Protein 3TX6 (pdb70)

Nearest PDB structures (foldseek):
  3ukj-assembly1_A  TM=9.982E-01  e=9.292E-64  Rhodopseudomonas palustris HaA2
  4jb2-assembly1_A  TM=9.981E-01  e=4.416E-63  Rhodopseudomonas palustris CGA009
  3uk0-assembly1_A  TM=9.945E-01  e=4.742E-61  Rhodopseudomonas palustris BisB5
  1z17-assembly1_A  TM=8.165E-01  e=7.842E-20  Escherichia coli K-12
  3hut-assembly1_A  TM=6.786E-01  e=1.547E-21  Rhodospirillum rubrum ATCC 11170

Structure (mmCIF, N/CA/C/O backbone):
data_3TX6
#
_entry.id   3TX6
#
_cell.length_a   48.564
_cell.length_b   68.668
_cell.length_c   90.779
_cell.angle_alpha   90.000
_cell.angle_beta   90.000
_cell.angle_gamma   90.000
#
_symmetry.space_group_name_H-M   'P 21 21 21'
#
loop_
_entity.id
_entity.type
_entity.pdbx_description
1 polymer 'Putative branched-chain amino acid transport system substrate-binding protein'
2 non-polymer 'SULFATE ION'
3 non-polymer '3-(4-HYDROXY-PHENYL)PYRUVIC ACID'
4 non-polymer 1,2-ETHANEDIOL
5 non-polymer 'ACETIC ACID'
6 non-polymer 'CHLORIDE ION'
7 water water
#
loop_
_atom_site.group_PDB
_atom_site.id
_atom_site.type_symbol
_atom_site.label_atom_id
_atom_site.label_alt_id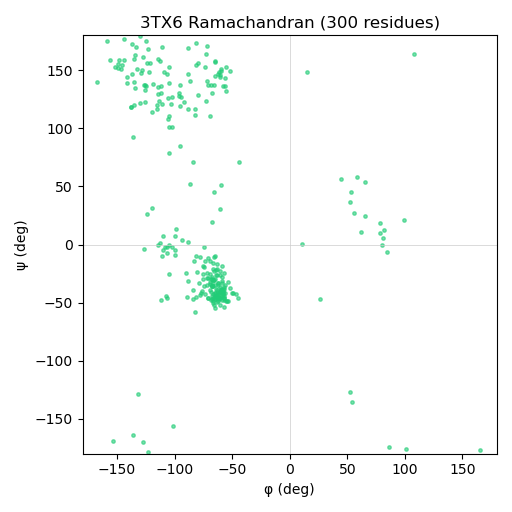
_atom_site.label_comp_id
_atom_site.label_asym_id
_atom_site.label_entity_id
_atom_site.label_seq_id
_atom_site.pdbx_PDB_ins_code
_atom_site.Cartn_x
_atom_site.Cartn_y
_atom_site.Cartn_z
_atom_site.occupancy
_atom_site.B_iso_or_equiv
_atom_site.auth_seq_id
_atom_site.auth_comp_id
_atom_site.auth_asym_id
_atom_site.auth_atom_id
_atom_site.pdbx_PDB_model_num
ATOM 1 N N . ALA A 1 3 ? -15.673 58.372 39.172 1.00 82.71 26 ALA A N 1
ATOM 2 C CA . ALA A 1 3 ? -14.429 58.883 38.556 1.00 47.06 26 ALA A CA 1
ATOM 3 C C . ALA A 1 3 ? -13.264 57.950 38.935 1.00 36.54 26 ALA A C 1
ATOM 4 O O . ALA A 1 3 ? -12.865 57.072 38.174 1.00 46.15 26 ALA A O 1
ATOM 6 N N . GLU A 1 4 ? -12.743 58.119 40.133 1.00 27.66 27 GLU A N 1
ATOM 7 C CA . GLU A 1 4 ? -11.754 57.195 40.719 1.00 24.25 27 GLU A CA 1
ATOM 8 C C . GLU A 1 4 ? -12.327 55.750 40.843 1.00 23.09 27 GLU A C 1
ATOM 9 O O . GLU A 1 4 ? -13.534 55.559 41.002 1.00 24.97 27 GLU A O 1
ATOM 15 N N . THR A 1 5 ? -11.464 54.743 40.777 1.00 21.54 28 THR A N 1
ATOM 16 C CA . THR A 1 5 ? -11.843 53.331 40.770 1.00 20.51 28 THR A CA 1
ATOM 17 C C . THR A 1 5 ? -11.061 52.576 41.880 1.00 19.61 28 THR A C 1
ATOM 18 O O . THR A 1 5 ? -9.993 53.025 42.339 1.00 20.27 28 THR A O 1
ATOM 22 N N . ASN A 1 6 ? -11.535 51.413 42.255 1.00 17.95 29 ASN A N 1
ATOM 23 C CA . ASN A 1 6 ? -10.756 50.476 43.115 1.00 16.45 29 ASN A CA 1
ATOM 24 C C . ASN A 1 6 ? -9.658 49.765 42.297 1.00 17.04 29 ASN A C 1
ATOM 25 O O . ASN A 1 6 ? -8.540 49.598 42.775 1.00 19.02 29 ASN A O 1
ATOM 30 N N A GLU A 1 7 ? -10.009 49.336 41.092 0.50 16.18 30 GLU A N 1
ATOM 31 N N B GLU A 1 7 ? -10.015 49.314 41.098 0.50 16.67 30 GLU A N 1
ATOM 32 C CA A GLU A 1 7 ? -9.068 48.630 40.233 0.50 16.22 30 GLU A CA 1
ATOM 33 C CA B GLU A 1 7 ? -9.068 48.600 40.243 0.50 17.04 30 GLU A CA 1
ATOM 34 C C A GLU A 1 7 ? -8.052 49.564 39.616 0.50 17.67 30 GLU A C 1
ATOM 35 C C B GLU A 1 7 ? -8.079 49.539 39.574 0.50 18.34 30 GLU A C 1
ATOM 36 O O A GLU A 1 7 ? -8.283 50.768 39.487 0.50 19.17 30 GLU A O 1
ATOM 37 O O B GLU A 1 7 ? -8.347 50.72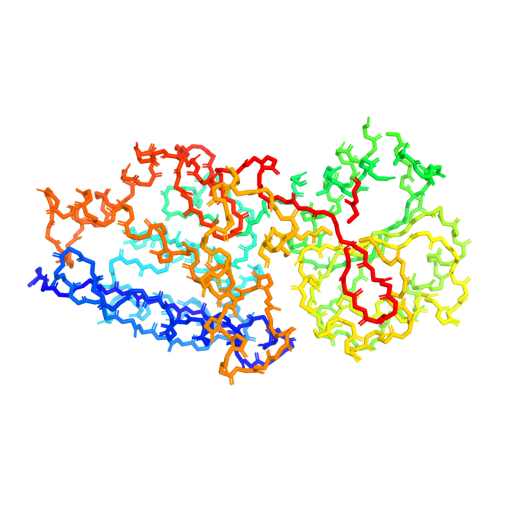7 39.384 0.50 20.00 30 GLU A O 1
ATOM 48 N N . ILE A 1 8 ? -6.925 48.979 39.235 1.00 17.05 31 ILE A N 1
ATOM 49 C CA . ILE A 1 8 ? -5.937 49.640 38.417 1.00 16.09 31 ILE A CA 1
ATOM 50 C C . ILE A 1 8 ? -6.110 49.032 37.030 1.00 15.77 31 ILE A C 1
ATOM 51 O O . ILE A 1 8 ? -6.150 47.815 36.879 1.00 16.10 31 ILE A O 1
ATOM 56 N N . THR A 1 9 ? -6.280 49.886 36.034 1.00 14.72 32 THR A N 1
ATOM 57 C CA . THR A 1 9 ? -6.686 49.465 34.691 1.00 14.79 32 THR A CA 1
ATOM 58 C C . THR A 1 9 ? -5.470 49.560 33.777 1.00 14.96 32 THR A C 1
ATOM 59 O O . THR A 1 9 ? -4.885 50.625 33.620 1.00 15.48 32 THR A O 1
ATOM 63 N N . ILE A 1 10 ? -5.167 48.465 33.101 1.00 13.59 33 ILE A N 1
ATOM 64 C CA . ILE A 1 10 ? -3.976 48.350 32.267 1.00 12.52 33 ILE A CA 1
ATOM 65 C C . ILE A 1 10 ? -4.438 47.825 30.924 1.00 13.52 33 ILE A C 1
ATOM 66 O O . ILE A 1 10 ? -5.015 46.753 30.833 1.00 14.85 33 ILE A O 1
ATOM 71 N N . GLY A 1 11 ? -4.162 48.595 29.872 1.00 12.90 34 GLY A N 1
ATOM 72 C CA . GLY A 1 11 ? -4.401 48.123 28.514 1.00 11.56 34 GLY A CA 1
ATOM 73 C C . GLY A 1 11 ? -3.135 47.725 27.815 1.00 13.30 34 GLY A C 1
ATOM 74 O O . GLY A 1 11 ? -2.124 48.436 27.869 1.00 15.60 34 GLY A O 1
ATOM 75 N N A ILE A 1 12 ? -3.210 46.599 27.121 0.50 12.48 35 ILE A N 1
ATOM 76 N N B ILE A 1 12 ? -3.175 46.583 27.145 0.50 13.34 35 ILE A N 1
ATOM 77 C CA A ILE A 1 12 ? -2.070 46.010 26.450 0.50 10.91 35 ILE A CA 1
ATOM 78 C CA B ILE A 1 12 ? -2.004 46.061 26.458 0.50 12.82 35 ILE A CA 1
ATOM 79 C C A ILE A 1 12 ? -2.437 45.717 25.005 0.50 12.34 35 ILE A C 1
ATOM 80 C C B ILE A 1 12 ? -2.359 45.655 25.033 0.50 13.39 35 ILE A C 1
ATOM 81 O O A ILE A 1 12 ? -3.409 44.998 24.747 0.50 13.73 35 ILE A O 1
ATOM 82 O O B ILE A 1 12 ? -3.239 44.803 24.822 0.50 13.23 35 ILE A O 1
ATOM 91 N N . THR A 1 13 ? -1.647 46.263 24.070 1.00 12.95 36 THR A N 1
ATOM 92 C CA . THR A 1 13 ? -1.769 45.888 22.673 1.00 12.32 36 THR A CA 1
ATOM 93 C C . THR A 1 13 ? -0.502 45.200 22.231 1.00 12.05 36 THR A C 1
ATOM 94 O O . THR A 1 13 ? 0.588 45.745 22.384 1.00 12.84 36 THR A O 1
ATOM 98 N N . VAL A 1 14 ? -0.650 43.964 21.741 1.00 13.14 37 VAL A N 1
ATOM 99 C CA . VAL A 1 14 ? 0.458 43.204 21.262 1.00 12.22 37 VAL A CA 1
ATOM 100 C C . VAL A 1 14 ? 0.094 42.492 19.963 1.00 12.59 37 VAL A C 1
ATOM 101 O O . VAL A 1 14 ? -1.043 42.530 19.511 1.00 14.92 37 VAL A O 1
ATOM 105 N N . THR A 1 15 ? 1.096 41.888 19.351 1.00 12.01 38 THR A N 1
ATOM 106 C CA . THR A 1 15 ? 0.948 41.312 18.016 1.00 13.67 38 THR A CA 1
ATOM 107 C C . THR A 1 15 ? 0.854 39.790 18.113 1.00 14.46 38 THR A C 1
ATOM 108 O O . THR A 1 15 ? 1.867 39.074 18.253 1.00 15.63 38 THR A O 1
ATOM 112 N N . THR A 1 16 ? -0.374 39.305 18.020 1.00 15.40 39 THR A N 1
ATOM 113 C CA . THR A 1 16 ? -0.638 37.883 18.162 1.00 17.55 39 THR A CA 1
ATOM 114 C C . THR A 1 16 ? -1.112 37.237 16.850 1.00 17.66 39 THR A C 1
ATOM 115 O O . THR A 1 16 ? -1.388 36.041 16.827 1.00 20.53 39 THR A O 1
ATOM 119 N N . THR A 1 17 ? -1.188 38.030 15.785 1.00 19.37 40 THR A N 1
ATOM 120 C CA . THR A 1 17 ? -1.417 37.550 14.414 1.00 20.38 40 THR A CA 1
ATOM 121 C C . THR A 1 17 ? -0.458 38.255 13.454 1.00 20.37 40 THR A C 1
ATOM 122 O O . THR A 1 17 ? 0.089 39.309 13.801 1.00 23.32 40 THR A O 1
ATOM 126 N N . GLY A 1 18 ? -0.231 37.676 12.278 1.00 27.05 41 GLY A N 1
ATOM 127 C CA . GLY A 1 18 ? 0.699 38.227 11.309 1.00 24.31 41 GLY A CA 1
ATOM 128 C C . GLY A 1 18 ? 2.122 37.761 11.572 1.00 23.44 41 GLY A C 1
ATOM 129 O O . GLY A 1 18 ? 2.362 36.945 12.477 1.00 24.07 41 GLY A O 1
ATOM 130 N N . PRO A 1 19 ? 3.085 38.308 10.799 1.00 26.02 42 PRO A N 1
ATOM 131 C CA . PRO A 1 19 ? 4.452 37.776 10.854 1.00 28.49 42 PRO A CA 1
ATOM 132 C C . PRO A 1 19 ? 5.157 37.898 12.181 1.00 24.43 42 PRO A C 1
ATOM 133 O O . PRO A 1 19 ? 6.074 37.138 12.410 1.00 31.07 42 PRO A O 1
ATOM 137 N N . ALA A 1 20 ? 4.716 38.818 13.049 1.00 24.97 43 ALA A N 1
ATOM 138 C CA . ALA A 1 20 ? 5.321 38.986 14.362 1.00 20.82 43 ALA A CA 1
ATOM 139 C C . ALA A 1 20 ? 4.555 38.290 15.494 1.00 17.81 43 ALA A C 1
ATOM 140 O O . ALA A 1 20 ? 4.827 38.564 16.669 1.00 16.83 43 ALA A O 1
ATOM 142 N N . ALA A 1 21 ? 3.615 37.412 15.150 1.00 17.48 44 ALA A N 1
ATOM 143 C CA . ALA A 1 21 ? 2.841 36.698 16.161 1.00 17.81 44 ALA A CA 1
ATOM 144 C C . ALA A 1 21 ? 3.722 35.974 17.174 1.00 16.55 44 ALA A C 1
ATOM 145 O O . ALA A 1 21 ? 3.301 35.847 18.309 1.00 17.68 44 ALA A O 1
ATOM 147 N N . ALA A 1 22 ? 4.901 35.482 16.753 1.00 16.75 45 ALA A N 1
ATOM 148 C CA . ALA A 1 22 ? 5.788 34.761 17.661 1.00 18.45 45 ALA A CA 1
ATOM 149 C C . ALA A 1 22 ? 6.354 35.635 18.755 1.00 15.81 45 ALA A C 1
ATOM 150 O O . ALA A 1 22 ? 6.879 35.109 19.735 1.00 19.65 45 ALA A O 1
ATOM 152 N N . LEU A 1 23 ? 6.267 36.948 18.576 1.00 14.92 46 LEU A N 1
ATOM 153 C CA . LEU A 1 23 ? 6.692 37.883 19.624 1.00 14.94 46 LEU A CA 1
ATOM 154 C C . LEU A 1 23 ? 5.529 38.202 20.556 1.00 14.95 46 LEU A C 1
ATOM 155 O O . LEU A 1 23 ? 5.693 38.208 21.780 1.00 16.05 46 LEU A O 1
ATOM 160 N N . GLY A 1 24 ? 4.357 38.471 19.978 1.00 13.62 47 GLY A N 1
ATOM 161 C CA . GLY A 1 24 ? 3.222 38.814 20.819 1.00 13.10 47 GLY A CA 1
ATOM 162 C C . GLY A 1 24 ? 2.549 37.685 21.598 1.00 11.28 47 GLY A C 1
ATOM 163 O O . GLY A 1 24 ? 2.015 37.923 22.689 1.00 13.21 47 GLY A O 1
ATOM 164 N N . ILE A 1 25 ? 2.483 36.496 20.997 1.00 12.80 48 ILE A N 1
ATOM 165 C CA . ILE A 1 25 ? 1.878 35.372 21.696 1.00 13.19 48 ILE A CA 1
ATOM 166 C C . ILE A 1 25 ? 2.496 35.138 23.085 1.00 12.97 48 ILE A C 1
ATOM 167 O O . ILE A 1 25 ? 1.757 35.045 24.085 1.00 12.98 48 ILE A O 1
ATOM 172 N N . PRO A 1 26 ? 3.828 35.097 23.181 1.00 13.92 49 PRO A N 1
ATOM 173 C CA . PRO A 1 26 ? 4.380 34.942 24.519 1.00 12.87 49 PRO A CA 1
ATOM 174 C C . PRO A 1 26 ? 4.160 36.118 25.472 1.00 13.89 49 PRO A C 1
ATOM 175 O O . PRO A 1 26 ? 4.051 35.944 26.694 1.00 13.83 49 PRO A O 1
ATOM 179 N N . GLU A 1 27 ? 4.095 37.311 24.891 1.00 13.14 50 GLU A N 1
ATOM 180 C CA . GLU A 1 27 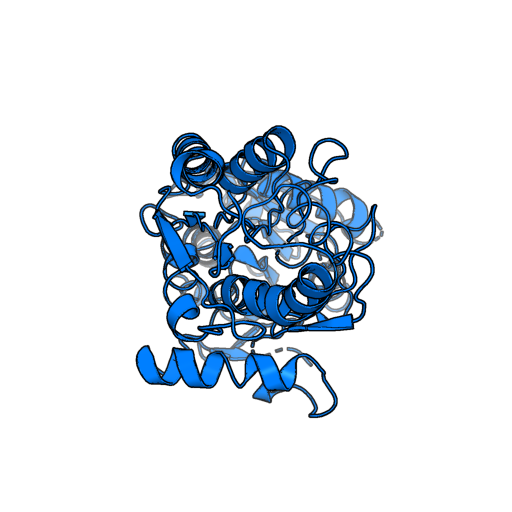? 3.774 38.499 25.682 1.00 12.25 50 GLU A CA 1
ATOM 181 C C . GLU A 1 27 ? 2.402 38.414 26.312 1.00 13.25 50 GLU A C 1
ATOM 182 O O . GLU A 1 27 ? 2.227 38.747 27.504 1.00 13.93 50 GLU A O 1
ATOM 188 N N A ARG A 1 28 ? 1.418 37.981 25.523 0.50 12.92 51 ARG A N 1
ATOM 189 N N B ARG A 1 28 ? 1.408 37.982 25.527 0.50 13.09 51 ARG A N 1
ATOM 190 C CA A ARG A 1 28 ? 0.066 37.790 26.026 0.50 13.94 51 ARG A CA 1
ATOM 191 C CA B ARG A 1 28 ? 0.043 37.794 26.030 0.50 14.43 51 ARG A CA 1
ATOM 192 C C A ARG A 1 28 ? 0.029 36.641 27.038 0.50 14.36 51 ARG A C 1
ATOM 193 C C B ARG A 1 28 ? 0.015 36.635 27.036 0.50 14.48 51 ARG A C 1
ATOM 194 O O A ARG A 1 28 ? -0.571 36.761 28.097 0.50 15.27 51 ARG A O 1
ATOM 195 O O B ARG A 1 28 ? -0.590 36.743 28.094 0.50 15.46 51 ARG A O 1
ATOM 210 N N . ASN A 1 29 ? 0.688 35.539 26.719 1.00 13.81 52 ASN A N 1
ATOM 211 C CA . ASN A 1 29 ? 0.664 34.381 27.612 1.00 14.16 52 ASN A CA 1
ATOM 212 C C . ASN A 1 29 ? 1.332 34.678 28.965 1.00 14.39 52 ASN A C 1
ATOM 213 O O . ASN A 1 29 ? 0.949 34.127 29.987 1.00 15.11 52 ASN A O 1
ATOM 218 N N . ALA A 1 30 ? 2.335 35.555 28.989 1.00 15.22 53 ALA A N 1
ATOM 219 C CA . ALA A 1 30 ? 3.043 35.817 30.207 1.00 14.67 53 ALA A CA 1
ATOM 220 C C . ALA A 1 30 ? 2.112 36.504 31.229 1.00 15.56 53 ALA A C 1
ATOM 221 O O . ALA A 1 30 ? 2.412 36.498 32.442 1.00 16.55 53 ALA A O 1
ATOM 223 N N . LEU A 1 31 ? 1.028 37.119 30.745 1.00 14.80 54 LEU A N 1
ATOM 224 C CA . LEU A 1 31 ? 0.104 37.807 31.618 1.00 15.93 54 LEU A CA 1
ATOM 225 C C . LEU A 1 31 ? -0.582 36.861 32.623 1.00 14.92 54 LEU A C 1
ATOM 226 O O . LEU A 1 31 ? -1.114 37.315 33.665 1.00 15.94 54 LEU A O 1
ATOM 231 N N . GLU A 1 32 ? -0.543 35.544 32.367 1.00 15.60 55 GLU A N 1
ATOM 232 C CA . GLU A 1 32 ? -1.090 34.580 33.335 1.00 17.15 55 GLU A CA 1
ATOM 233 C C . GLU A 1 32 ? -0.288 34.551 34.652 1.00 16.45 55 GLU A C 1
ATOM 234 O O . GLU A 1 32 ? -0.804 34.149 35.691 1.00 19.48 55 GLU A O 1
ATOM 240 N N . PHE A 1 33 ? 0.975 34.984 34.561 1.00 14.80 56 PHE A N 1
ATOM 241 C CA . PHE A 1 33 ? 1.971 34.795 35.603 1.00 17.13 56 PHE A CA 1
ATOM 242 C C . PHE A 1 33 ? 2.326 36.045 36.380 1.00 17.95 56 PHE A C 1
ATOM 243 O O . PHE A 1 33 ? 3.128 35.984 37.303 1.00 20.58 56 PHE A O 1
ATOM 251 N N . VAL A 1 34 ? 1.723 37.164 35.994 1.00 16.90 57 VAL A N 1
ATOM 252 C CA . VAL A 1 34 ? 1.955 38.459 36.650 1.00 16.08 57 VAL A CA 1
ATOM 253 C C . VAL A 1 34 ? 0.984 38.633 37.804 1.00 16.06 57 VAL A C 1
ATOM 254 O O . VAL A 1 34 ? 0.009 37.904 37.924 1.00 18.31 57 VAL A O 1
ATOM 258 N N . ALA A 1 35 ? 1.236 39.653 38.618 1.00 18.84 58 ALA A N 1
ATOM 259 C CA . ALA A 1 35 ? 0.382 39.977 39.777 1.00 17.85 58 ALA A CA 1
ATOM 260 C C . ALA A 1 35 ? -1.050 40.180 39.312 1.00 19.03 58 ALA A C 1
ATOM 261 O O . ALA A 1 35 ? -1.272 40.791 38.259 1.00 19.95 58 ALA A O 1
ATOM 263 N N A LYS A 1 36 ? -1.968 39.658 40.137 0.50 19.46 59 LYS A N 1
ATOM 264 N N B LYS A 1 36 ? -2.016 39.759 40.115 0.50 20.39 59 LYS A N 1
ATOM 265 C CA A LYS A 1 36 ? -3.420 39.845 40.041 0.50 18.74 59 LYS A CA 1
ATOM 266 C CA B LYS A 1 36 ? -3.416 40.056 39.824 0.50 20.84 59 LYS A CA 1
ATOM 267 C C A LYS A 1 36 ? -3.889 41.156 40.699 0.50 17.97 59 LYS A C 1
ATOM 268 C C B LYS A 1 36 ? -3.975 41.204 40.698 0.50 18.56 59 LYS A C 1
ATOM 269 O O A LYS A 1 36 ? -4.951 41.677 40.371 0.50 19.85 59 LYS A O 1
ATOM 270 O O B LYS A 1 36 ? -5.099 41.644 40.493 0.50 19.74 59 LYS A O 1
ATOM 281 N N A GLU A 1 37 ? -3.084 41.660 41.625 0.50 16.87 60 GLU A N 1
ATOM 282 N N B GLU A 1 37 ? -3.167 41.678 41.645 0.50 17.08 60 GLU A N 1
ATOM 283 C CA A GLU A 1 37 ? -3.442 42.744 42.517 0.50 18.16 60 GLU A CA 1
ATOM 284 C CA B GLU A 1 37 ? -3.511 42.765 42.560 0.50 18.28 60 GLU A CA 1
ATOM 285 C C A GLU A 1 37 ? -2.148 43.451 42.824 0.50 18.61 60 GLU A C 1
ATOM 286 C C B GLU A 1 37 ? -2.213 43.426 42.967 0.50 18.92 60 GLU A C 1
ATOM 287 O O A GLU A 1 37 ? -1.090 42.821 42.831 0.50 17.89 60 GLU A O 1
ATOM 288 O O B GLU A 1 37 ? -1.224 42.728 43.209 0.50 20.87 60 GLU A O 1
ATOM 299 N N . ILE A 1 38 ? -2.213 44.760 43.070 1.00 18.87 61 ILE A N 1
ATOM 300 C CA . ILE A 1 38 ? -1.076 45.498 43.611 1.00 18.54 61 ILE A CA 1
ATOM 301 C C . ILE A 1 38 ? -1.626 46.387 44.728 1.00 19.85 61 ILE A C 1
ATOM 302 O O . ILE A 1 38 ? -2.564 47.131 44.519 1.00 20.96 61 ILE A O 1
ATOM 307 N N . GLY A 1 39 ? -1.070 46.271 45.920 1.00 22.17 62 GLY A N 1
ATOM 308 C CA . GLY A 1 39 ? -1.498 47.131 47.033 1.00 26.52 62 GLY A CA 1
ATOM 309 C C . GLY A 1 39 ? -2.933 46.855 47.444 1.00 27.06 62 GLY A C 1
ATOM 310 O O . GLY A 1 39 ? -3.605 47.720 48.006 1.00 29.92 62 GLY A O 1
ATOM 311 N N . GLY A 1 40 ? -3.409 45.644 47.156 1.00 23.08 63 GLY A N 1
ATOM 312 C CA . GLY A 1 40 ? -4.796 45.290 47.447 1.00 29.17 63 GLY A CA 1
ATOM 313 C C . GLY A 1 40 ? -5.764 45.706 46.367 1.00 19.99 63 GLY A C 1
ATOM 314 O O . GLY A 1 40 ? -6.960 45.357 46.429 1.00 25.60 63 GLY A O 1
ATOM 315 N N . HIS A 1 41 ? -5.272 46.439 45.364 1.00 20.66 64 HIS A N 1
ATOM 316 C CA . HIS A 1 41 ? -6.122 46.856 44.262 1.00 17.54 64 HIS A CA 1
ATOM 317 C C . HIS A 1 41 ? -6.044 45.834 43.153 1.00 18.14 64 HIS A C 1
ATOM 318 O O . HIS A 1 41 ? -4.950 45.551 42.643 1.00 18.84 64 HIS A O 1
ATOM 325 N N . PRO A 1 42 ? -7.189 45.263 42.763 1.00 16.93 65 PRO A N 1
ATOM 326 C CA . PRO A 1 42 ? -7.176 44.325 41.622 1.00 16.82 65 PRO A CA 1
ATOM 327 C C . PRO A 1 42 ? -6.693 45.016 40.341 1.00 18.23 65 PRO A C 1
ATOM 328 O O . PRO A 1 42 ? -6.987 46.205 40.118 1.00 19.80 65 PRO A O 1
ATOM 332 N N . LEU A 1 43 ? -5.984 44.276 39.500 1.00 16.83 66 LEU A N 1
ATOM 333 C CA . LEU A 1 43 ? -5.542 44.775 38.208 1.00 15.02 66 LEU A CA 1
ATOM 334 C C . LEU A 1 43 ? -6.592 44.284 37.194 1.00 18.88 66 LEU A C 1
ATOM 335 O O . LEU A 1 43 ? -6.949 43.100 37.145 1.00 18.80 66 LEU A O 1
ATOM 340 N N . LYS A 1 44 ? -7.097 45.221 36.412 1.00 15.35 67 LYS A N 1
ATOM 341 C CA . LYS A 1 44 ? -8.008 44.935 35.336 1.00 15.87 67 LYS A CA 1
ATOM 342 C C . LYS A 1 44 ? -7.161 45.086 34.084 1.00 15.06 67 LYS A C 1
ATOM 343 O O . LYS A 1 44 ? -6.768 46.189 33.729 1.00 16.13 67 LYS A O 1
ATOM 349 N N . VAL A 1 45 ? -6.881 43.979 33.415 1.00 15.54 68 VAL A N 1
ATOM 350 C CA . VAL A 1 45 ? -5.955 43.947 32.299 1.00 16.43 68 VAL A CA 1
ATOM 351 C C . VAL A 1 45 ? -6.779 43.607 31.040 1.00 16.54 68 VAL A C 1
ATOM 352 O O . VAL A 1 45 ? -7.492 42.589 30.969 1.00 18.40 68 VAL A O 1
ATOM 356 N N . ILE A 1 46 ? -6.671 44.494 30.060 1.00 15.30 69 ILE A N 1
ATOM 357 C CA . ILE A 1 46 ? -7.397 44.411 28.783 1.00 15.95 69 ILE A CA 1
ATOM 358 C C . ILE A 1 46 ? -6.386 44.230 27.663 1.00 15.60 69 ILE A C 1
ATOM 359 O O . ILE A 1 46 ? -5.484 45.038 27.507 1.00 17.10 69 ILE A O 1
ATOM 364 N N . VAL A 1 47 ? -6.464 43.093 26.989 1.00 15.25 70 VAL A N 1
ATOM 365 C CA . VAL A 1 47 ? -5.493 42.686 25.966 1.00 16.34 70 VAL A CA 1
ATOM 366 C C . VAL A 1 47 ? -6.105 42.673 24.607 1.00 16.79 70 VAL A C 1
ATOM 367 O O . VAL A 1 47 ? -7.184 42.133 24.433 1.00 19.61 70 VAL A O 1
ATOM 371 N N . LEU A 1 48 ? -5.442 43.294 23.647 1.00 16.71 71 LEU A N 1
ATOM 372 C CA . LEU A 1 48 ? -5.891 43.298 22.261 1.00 16.86 71 LEU A CA 1
ATOM 373 C C . LEU A 1 48 ? -4.736 42.973 21.326 1.00 15.16 71 LEU A C 1
ATOM 374 O O . LEU A 1 48 ? -3.605 43.314 21.618 1.00 17.55 71 LEU A O 1
ATOM 379 N N . ASP A 1 49 ? -5.060 42.375 20.193 1.00 15.55 72 ASP A N 1
ATOM 380 C CA . ASP A 1 49 ? -4.145 42.167 19.096 1.00 14.52 72 ASP A CA 1
ATOM 381 C C . ASP A 1 49 ? -4.153 43.392 18.195 1.00 13.07 72 ASP A C 1
ATOM 382 O O . ASP A 1 49 ? -5.222 43.904 17.859 1.00 14.98 72 ASP A O 1
ATOM 387 N N . ASP A 1 50 ? -2.982 43.762 17.705 1.00 13.50 73 ASP A N 1
ATOM 388 C CA . ASP A 1 50 ? -2.889 44.758 16.661 1.00 13.56 73 ASP A CA 1
ATOM 389 C C . ASP A 1 50 ? -2.344 44.228 15.309 1.00 12.44 73 ASP A C 1
ATOM 390 O O . ASP A 1 50 ? -2.225 45.004 14.351 1.00 14.58 73 ASP A O 1
ATOM 395 N N . GLY A 1 51 ? -2.005 42.942 15.224 1.00 15.16 74 GLY A N 1
ATOM 396 C CA . GLY A 1 51 ? -1.473 42.384 14.001 1.00 15.07 74 GLY A CA 1
ATOM 397 C C . GLY A 1 51 ? -0.146 42.997 13.541 1.00 14.85 74 GLY A C 1
ATOM 398 O O . GLY A 1 51 ? 0.265 42.780 12.396 1.00 16.96 74 GLY A O 1
ATOM 399 N N . GLY A 1 52 ? 0.471 43.791 14.415 1.00 13.63 75 GLY A N 1
ATOM 400 C CA . GLY A 1 52 ? 1.685 44.537 14.085 1.00 15.06 75 GLY A CA 1
ATOM 401 C C . GLY A 1 52 ? 1.467 45.833 13.312 1.00 16.17 75 GLY A C 1
ATOM 402 O O . GLY A 1 52 ? 2.415 46.463 12.879 1.00 15.84 75 GLY A O 1
ATOM 403 N N . ASP A 1 53 ? 0.223 46.207 13.120 1.00 14.84 76 ASP A N 1
ATOM 404 C CA . ASP A 1 53 ? -0.143 47.336 12.257 1.00 16.22 76 ASP A CA 1
ATOM 405 C C . ASP A 1 53 ? -0.277 48.593 13.074 1.00 16.58 76 ASP A C 1
ATOM 406 O O . ASP A 1 53 ? -1.030 48.607 14.050 1.00 15.59 76 ASP A O 1
ATOM 411 N N . PRO A 1 54 ? 0.419 49.655 12.675 1.00 15.60 77 PRO A N 1
ATOM 412 C CA . PRO A 1 54 ? 0.282 50.872 13.446 1.00 15.95 77 PRO A CA 1
ATOM 413 C C . PRO A 1 54 ? -1.153 51.426 13.586 1.00 14.13 77 PRO A C 1
ATOM 414 O O . PRO A 1 54 ? -1.500 52.004 14.641 1.00 16.07 77 PRO A O 1
ATOM 418 N N A THR A 1 55 ? -1.954 51.303 12.526 0.50 16.08 78 THR A N 1
ATOM 419 N N B THR A 1 55 ? -1.965 51.297 12.534 0.50 16.38 78 THR A N 1
ATOM 420 C CA A THR A 1 55 ? -3.331 51.760 12.581 0.50 15.44 78 THR A CA 1
ATOM 421 C CA B THR A 1 55 ? -3.340 51.766 12.598 0.50 16.22 78 THR A CA 1
ATOM 422 C C A THR A 1 55 ? -4.131 51.022 13.655 0.50 14.87 78 THR A C 1
ATOM 423 C C B THR A 1 55 ? -4.150 51.018 13.657 0.50 15.17 78 THR A C 1
ATOM 424 O O A THR A 1 55 ? -4.818 51.657 14.459 0.50 16.33 78 THR A O 1
ATOM 425 O O B THR A 1 55 ? -4.871 51.638 14.446 0.50 16.81 78 THR A O 1
ATOM 432 N N . ALA A 1 56 ? -4.034 49.695 13.687 1.00 15.26 79 ALA A N 1
ATOM 433 C CA . ALA A 1 56 ? -4.704 48.902 14.720 1.00 14.28 79 ALA A CA 1
ATOM 434 C C . ALA A 1 56 ? -4.194 49.247 16.141 1.00 13.53 79 ALA A C 1
ATOM 435 O O . ALA A 1 56 ? -4.979 49.334 17.084 1.00 14.58 79 ALA A O 1
ATOM 437 N N . ALA A 1 57 ? -2.876 49.447 16.281 1.00 12.98 80 ALA A N 1
ATOM 438 C CA . ALA A 1 57 ? -2.264 49.747 17.597 1.00 12.50 80 ALA A CA 1
ATOM 439 C C . ALA A 1 57 ? -2.746 51.144 18.075 1.00 12.88 80 ALA A C 1
ATOM 440 O O . ALA A 1 57 ? -2.989 51.335 19.260 1.00 14.97 80 ALA A O 1
ATOM 442 N N . THR A 1 58 ? -2.917 52.093 17.152 1.00 14.64 81 THR A N 1
ATOM 443 C CA . THR A 1 58 ? -3.399 53.414 17.493 1.00 14.48 81 THR A CA 1
ATOM 444 C C . THR A 1 58 ? -4.835 53.303 18.009 1.00 12.43 81 THR A C 1
ATOM 445 O O . THR A 1 58 ? -5.201 53.858 19.061 1.00 15.46 81 THR A O 1
ATOM 449 N N . THR A 1 59 ? -5.641 52.543 17.275 1.00 13.80 82 THR A N 1
ATOM 450 C CA . THR A 1 59 ? -7.017 52.334 17.664 1.00 14.00 82 THR A CA 1
ATOM 451 C C . THR A 1 59 ? -7.106 51.628 19.011 1.00 15.05 82 THR A C 1
ATOM 452 O O . THR A 1 59 ? -7.895 52.039 19.874 1.00 14.34 82 THR A O 1
ATOM 456 N N . ASN A 1 60 ? -6.278 50.619 19.216 1.00 14.50 83 ASN A N 1
ATOM 457 C CA . ASN A 1 60 ? -6.278 49.898 20.487 1.00 14.81 83 ASN A CA 1
ATOM 458 C C . ASN A 1 60 ? -5.888 50.803 21.623 1.00 14.13 83 ASN A C 1
ATOM 459 O O . ASN A 1 60 ? -6.558 50.826 22.666 1.00 14.14 83 ASN A O 1
ATOM 464 N N . ALA A 1 61 ? -4.795 51.541 21.465 1.00 13.93 84 ALA A N 1
ATOM 465 C CA . ALA A 1 61 ? -4.329 52.436 22.501 1.00 14.70 84 ALA A CA 1
ATOM 466 C C . ALA A 1 61 ? -5.407 53.468 22.874 1.00 14.96 84 ALA A C 1
ATOM 467 O O . ALA A 1 61 ? -5.608 53.762 24.059 1.00 14.83 84 ALA A O 1
ATOM 469 N N . ARG A 1 62 ? -6.090 54.014 21.872 1.00 14.72 85 ARG A N 1
ATOM 470 C CA . ARG A 1 62 ? -7.135 54.959 22.115 1.00 15.48 85 ARG A CA 1
ATOM 471 C C . ARG A 1 62 ? -8.308 54.337 22.868 1.00 15.28 85 ARG A C 1
ATOM 472 O O . ARG A 1 62 ? -8.834 54.954 23.783 1.00 15.86 85 ARG A O 1
ATOM 480 N N . ARG A 1 63 ? -8.692 53.107 22.499 1.00 13.81 86 ARG A N 1
ATOM 481 C CA . ARG A 1 63 ? -9.764 52.423 23.222 1.00 15.91 86 ARG A CA 1
ATOM 482 C C . ARG A 1 63 ? -9.388 52.301 24.692 1.00 15.57 86 ARG A C 1
ATOM 483 O O . ARG A 1 63 ? -10.191 52.503 25.579 1.00 18.12 86 ARG A O 1
ATOM 491 N N . PHE A 1 64 ? -8.125 52.006 24.985 1.00 14.93 87 PHE A N 1
ATOM 492 C CA . PHE A 1 64 ? -7.726 51.881 26.360 1.00 15.47 87 PHE A CA 1
ATOM 493 C C . PHE A 1 64 ? -7.846 53.205 27.103 1.00 17.60 87 PHE A C 1
ATOM 494 O O . PHE A 1 64 ? -8.242 53.232 28.258 1.00 17.63 87 PHE A O 1
ATOM 502 N N . VAL A 1 65 ? -7.417 54.290 26.464 1.00 20.41 88 VAL A N 1
ATOM 503 C CA . VAL A 1 65 ? -7.212 55.520 27.226 1.00 27.11 88 VAL A CA 1
ATOM 504 C C . VAL A 1 65 ? -8.536 56.204 27.422 1.00 30.96 88 VAL A C 1
ATOM 505 O O . VAL A 1 65 ? -8.683 56.907 28.449 1.00 30.18 88 VAL A O 1
ATOM 509 N N . THR A 1 66 ? -9.506 55.918 26.547 1.00 26.17 89 THR A N 1
ATOM 510 C CA . THR A 1 66 ? -10.805 56.576 26.490 1.00 32.16 89 THR A CA 1
ATOM 511 C C . THR A 1 66 ? -12.046 55.689 26.895 1.00 30.90 89 THR A C 1
ATOM 512 O O . THR A 1 66 ? -12.886 56.036 27.750 1.00 39.38 89 THR A O 1
ATOM 516 N N . GLU A 1 67 ? -12.125 54.506 26.363 1.00 29.90 90 GLU A N 1
ATOM 517 C CA . GLU A 1 67 ? -13.167 53.573 26.688 1.00 31.55 90 GLU A CA 1
ATOM 518 C C . GLU A 1 67 ? -12.891 52.918 28.069 1.00 29.17 90 GLU A C 1
ATOM 519 O O . GLU A 1 67 ? -13.777 52.838 28.942 1.00 31.46 90 GLU A O 1
ATOM 525 N N . SER A 1 68 ? -11.640 52.570 28.324 1.00 23.38 91 SER A N 1
ATOM 526 C CA . SER A 1 68 ? -11.288 51.884 29.567 1.00 21.39 91 SER A CA 1
ATOM 527 C C . SER A 1 68 ? -10.701 52.803 30.625 1.00 20.19 91 SER A C 1
ATOM 528 O O . SER A 1 68 ? -10.539 52.391 31.762 1.00 24.10 91 SER A O 1
ATOM 531 N N . LYS A 1 69 ? -10.401 54.039 30.253 1.00 21.42 92 LYS A N 1
ATOM 532 C CA . LYS A 1 69 ? -9.845 54.996 31.171 1.00 18.77 92 LYS A CA 1
ATOM 533 C C . LYS A 1 69 ? -8.594 54.407 31.855 1.00 17.86 92 LYS A C 1
ATOM 534 O O . LYS A 1 69 ? -8.409 54.526 33.053 1.00 21.05 92 LYS A O 1
ATOM 540 N N . ALA A 1 70 ? -7.726 53.790 31.068 1.00 17.39 93 ALA A N 1
ATOM 541 C CA . ALA A 1 70 ? -6.594 53.032 31.597 1.00 15.85 93 ALA A CA 1
ATOM 542 C C . ALA A 1 70 ? -5.664 53.925 32.414 1.00 13.71 93 ALA A C 1
ATOM 543 O O . ALA A 1 70 ? -5.466 55.094 32.036 1.00 14.68 93 ALA A O 1
ATOM 545 N N . ASP A 1 71 ? -5.091 53.413 33.465 1.00 13.00 94 ASP A N 1
ATOM 546 C CA . ASP A 1 71 ? -4.008 54.080 34.190 1.00 14.24 94 ASP A CA 1
ATOM 547 C C . ASP A 1 71 ? -2.668 53.941 33.507 1.00 13.84 94 ASP A C 1
ATOM 548 O O . ASP A 1 71 ? -1.822 54.785 33.656 1.00 15.09 94 ASP A O 1
ATOM 553 N N . VAL A 1 72 ? -2.463 52.799 32.843 1.00 13.20 95 VAL A N 1
ATOM 554 C CA . VAL A 1 72 ? -1.206 52.471 32.139 1.00 13.26 95 VAL A CA 1
ATOM 555 C C . VAL A 1 72 ? -1.550 51.747 30.855 1.00 13.37 95 VAL A C 1
ATOM 556 O O . VAL A 1 72 ? -2.498 50.934 30.845 1.00 14.53 95 VAL A O 1
ATOM 560 N N . ILE A 1 73 ? -0.773 52.003 29.803 1.00 13.31 96 ILE A N 1
ATOM 561 C CA . ILE A 1 73 ? -0.882 51.249 28.563 1.00 13.44 96 ILE A CA 1
ATOM 562 C C . ILE A 1 73 ? 0.462 50.632 28.213 1.00 12.75 96 ILE A C 1
ATOM 563 O O . ILE A 1 73 ? 1.522 51.169 28.561 1.00 14.64 96 ILE A O 1
ATOM 584 N N . GLY A 1 75 ? 2.670 48.155 25.161 1.00 13.18 98 GLY A N 1
ATOM 585 C CA . GLY A 1 75 ? 2.768 47.557 23.844 1.00 14.27 98 GLY A CA 1
ATOM 586 C C . GLY A 1 75 ? 3.678 48.369 22.953 1.00 12.82 98 GLY A C 1
ATOM 587 O O . GLY A 1 75 ? 4.298 49.355 23.395 1.00 12.52 98 GLY A O 1
ATOM 588 N N . SER A 1 76 ? 3.810 48.000 21.691 1.00 12.58 99 SER A N 1
ATOM 589 C CA . SER A 1 76 ? 3.310 46.780 21.090 1.00 13.18 99 SER A CA 1
ATOM 590 C C . SER A 1 76 ? 4.529 45.830 20.995 1.00 12.89 99 SER A C 1
ATOM 591 O O . SER A 1 76 ? 5.472 45.975 21.734 1.00 14.21 99 SER A O 1
ATOM 594 N N . SER A 1 77 ? 4.475 44.865 20.065 1.00 12.52 100 SER A N 1
ATOM 595 C CA . SER A 1 77 ? 5.482 43.808 19.978 1.00 14.09 100 SER A CA 1
ATOM 596 C C . SER A 1 77 ? 6.672 44.155 19.064 1.00 12.98 100 SER A C 1
ATOM 597 O O . SER A 1 77 ? 7.735 43.547 19.138 1.00 14.26 100 SER A O 1
ATOM 600 N N . VAL A 1 78 ? 6.426 45.053 18.124 1.00 13.42 101 VAL A N 1
ATOM 601 C CA . VAL A 1 78 ? 7.408 45.452 17.118 1.00 14.81 101 VAL A CA 1
ATOM 602 C C . VAL A 1 78 ? 7.366 46.979 17.026 1.00 13.37 101 VAL A C 1
ATOM 603 O O . VAL A 1 78 ? 6.433 47.611 17.544 1.00 13.25 101 VAL A O 1
ATOM 607 N N . THR A 1 79 ? 8.417 47.554 16.436 1.00 14.60 102 THR A N 1
ATOM 608 C CA . THR A 1 79 ? 8.611 49.005 16.522 1.00 14.63 102 THR A CA 1
ATOM 609 C C . THR A 1 79 ? 7.512 49.860 15.896 1.00 14.33 102 THR A C 1
ATOM 610 O O . THR A 1 79 ? 7.063 50.797 16.556 1.00 14.75 102 THR A O 1
ATOM 614 N N . PRO A 1 80 ? 7.047 49.553 14.675 1.00 14.99 103 PRO A N 1
ATOM 615 C CA . PRO A 1 80 ? 6.077 50.486 14.066 1.00 15.82 103 PRO A CA 1
ATOM 616 C C . PRO A 1 80 ? 4.782 50.691 14.898 1.00 15.69 103 PRO A C 1
ATOM 617 O O . PRO A 1 80 ? 4.394 51.830 15.144 1.00 16.39 103 PRO A O 1
ATOM 621 N N . PRO A 1 81 ? 4.145 49.620 15.362 1.00 14.57 104 PRO A N 1
ATOM 622 C CA . PRO A 1 81 ? 2.949 49.872 16.196 1.00 14.40 104 PRO A CA 1
ATOM 623 C C . PRO A 1 81 ? 3.299 50.500 17.578 1.00 13.57 104 PRO A C 1
ATOM 624 O O . PRO A 1 81 ? 2.449 51.132 18.217 1.00 14.72 104 PRO A O 1
ATOM 628 N N . THR A 1 82 ? 4.520 50.266 18.081 1.00 12.71 105 THR A N 1
ATOM 629 C CA . THR A 1 82 ? 4.950 50.792 19.381 1.00 12.82 105 THR A CA 1
ATOM 630 C C . THR A 1 82 ? 5.099 52.315 19.298 1.00 13.57 105 THR A C 1
ATOM 631 O O . THR A 1 82 ? 4.703 53.054 20.239 1.00 13.72 105 THR A O 1
ATOM 635 N N . VAL A 1 83 ? 5.618 52.806 18.170 1.00 14.70 106 VAL A N 1
ATOM 636 C CA . VAL A 1 83 ? 5.638 54.243 17.918 1.00 14.31 106 VAL A CA 1
ATOM 637 C C . VAL A 1 83 ? 4.217 54.825 17.978 1.00 15.54 106 VAL A C 1
ATOM 638 O O . VAL A 1 83 ? 3.980 55.855 18.633 1.00 16.47 106 VAL A O 1
ATOM 642 N N . ALA A 1 84 ? 3.278 54.133 17.358 1.00 14.50 107 ALA A N 1
ATOM 643 C CA . ALA A 1 84 ? 1.881 54.531 17.376 1.00 15.13 107 ALA A CA 1
ATOM 644 C C . ALA A 1 84 ? 1.298 54.604 18.788 1.00 14.19 107 ALA A C 1
ATOM 645 O O . ALA A 1 84 ? 0.579 55.571 19.120 1.00 15.50 107 ALA A O 1
ATOM 647 N N . VAL A 1 85 ? 1.566 53.594 19.609 1.00 12.67 108 VAL A N 1
ATOM 648 C CA . VAL A 1 85 ? 1.087 53.600 20.967 1.00 12.28 108 VAL A CA 1
ATOM 649 C C . VAL A 1 85 ? 1.657 54.786 21.723 1.00 12.94 108 VAL A C 1
ATOM 650 O O . VAL A 1 85 ? 0.951 55.449 22.462 1.00 13.87 108 VAL A O 1
ATOM 654 N N . SER A 1 86 ? 2.947 55.057 21.523 1.00 13.19 109 SER A N 1
ATOM 655 C CA . SER A 1 86 ? 3.598 56.191 22.177 1.00 12.87 109 SER A CA 1
ATOM 656 C C . SER A 1 86 ? 2.963 57.514 21.796 1.00 13.22 109 SER A C 1
ATOM 657 O O . SER A 1 86 ? 2.753 58.378 22.678 1.00 14.73 109 SER A O 1
ATOM 660 N N . ASN A 1 87 ? 2.609 57.665 20.507 1.00 14.17 110 ASN A N 1
ATOM 661 C CA . ASN A 1 87 ? 1.919 58.859 20.032 1.00 17.58 110 ASN A CA 1
ATOM 662 C C . ASN A 1 87 ? 0.620 59.068 20.805 1.00 14.85 110 ASN A C 1
ATOM 663 O O . ASN A 1 87 ? 0.352 60.166 21.288 1.00 18.00 110 ASN A O 1
ATOM 668 N N . VAL A 1 88 ? -0.145 57.995 20.966 1.00 14.68 111 VAL A N 1
ATOM 669 C CA . VAL A 1 88 ? -1.424 58.074 21.664 1.00 13.61 111 VAL A CA 1
ATOM 670 C C . VAL A 1 88 ? -1.223 58.401 23.159 1.00 15.06 111 VAL A C 1
ATOM 671 O O . VAL A 1 88 ? -1.902 59.271 23.718 1.00 15.15 111 VAL A O 1
ATOM 675 N N . ALA A 1 89 ? -0.280 57.691 23.785 1.00 13.15 112 ALA A N 1
ATOM 676 C CA . ALA A 1 89 ? 0.008 57.809 25.195 1.00 13.39 112 ALA A CA 1
ATOM 677 C C . ALA A 1 89 ? 0.404 59.222 25.544 1.00 13.18 112 ALA A C 1
ATOM 678 O O . ALA A 1 89 ? -0.036 59.760 26.564 1.00 15.38 112 ALA A O 1
ATOM 680 N N . ASN A 1 90 ? 1.263 59.817 24.722 1.00 13.33 113 ASN A N 1
ATOM 681 C CA . ASN A 1 90 ? 1.726 61.153 25.005 1.00 15.71 113 ASN A CA 1
ATOM 682 C C . ASN A 1 90 ? 0.673 62.229 24.788 1.00 15.78 113 ASN A C 1
ATOM 683 O O . ASN A 1 90 ? 0.682 63.257 25.473 1.00 18.89 113 ASN A O 1
ATOM 688 N N . GLU A 1 91 ? -0.247 61.995 23.882 1.00 14.98 114 GLU A N 1
ATOM 689 C CA . GLU A 1 91 ? -1.352 62.938 23.643 1.00 15.60 114 GLU A CA 1
ATOM 690 C C . GLU A 1 91 ? -2.416 62.845 24.742 1.00 14.06 114 GLU A C 1
ATOM 691 O O . GLU A 1 91 ? -2.888 63.878 25.256 1.00 16.72 114 GLU A O 1
ATOM 697 N N . ALA A 1 92 ? -2.698 61.611 25.177 1.00 14.09 115 ALA A N 1
ATOM 698 C CA . ALA A 1 92 ? -3.711 61.357 26.184 1.00 15.43 115 ALA A CA 1
ATOM 699 C C . ALA A 1 92 ? -3.167 61.554 27.634 1.00 14.06 115 ALA A C 1
ATOM 700 O O . ALA A 1 92 ? -3.942 61.559 28.601 1.00 17.19 115 ALA A O 1
ATOM 702 N N . GLN A 1 93 ? -1.855 61.624 27.768 1.00 13.84 116 GLN A N 1
ATOM 703 C CA . GLN A 1 93 ? -1.182 61.758 29.053 1.00 13.27 116 GLN A CA 1
ATOM 704 C C . GLN A 1 93 ? -1.360 60.547 29.961 1.00 14.52 116 GLN A C 1
ATOM 705 O O . GLN A 1 93 ? -1.820 60.651 31.106 1.00 14.29 116 GLN A O 1
ATOM 711 N N . VAL A 1 94 ? -1.022 59.397 29.405 1.00 13.54 117 VAL A N 1
ATOM 712 C CA . VAL A 1 94 ? -1.122 58.125 30.083 1.00 14.38 117 VAL A CA 1
ATOM 713 C C . VAL A 1 94 ? 0.257 57.434 30.029 1.00 13.36 117 VAL A C 1
ATOM 714 O O . VAL A 1 94 ? 0.859 57.348 28.990 1.00 12.38 117 VAL A O 1
ATOM 718 N N . PRO A 1 95 ? 0.729 56.907 31.179 1.00 12.66 118 PRO A N 1
ATOM 719 C CA . PRO A 1 95 ? 1.985 56.165 31.152 1.00 11.24 118 PRO A CA 1
ATOM 720 C C . PRO A 1 95 ? 1.933 55.025 30.155 1.00 12.29 118 PRO A C 1
ATOM 721 O O . PRO A 1 95 ? 0.967 54.244 30.118 1.00 12.88 118 PRO A O 1
ATOM 725 N N . HIS A 1 96 ? 3.018 54.893 29.407 1.00 12.28 119 HIS A N 1
ATOM 726 C CA . HIS A 1 96 ? 3.168 53.860 28.398 1.00 11.90 119 HIS A CA 1
ATOM 727 C C . HIS A 1 96 ? 4.424 53.089 28.638 1.00 11.88 119 HIS A C 1
ATOM 728 O O . HIS A 1 96 ? 5.522 53.663 28.680 1.00 12.22 119 HIS A O 1
ATOM 735 N N . ILE A 1 97 ? 4.291 51.767 28.795 1.00 13.11 120 ILE A N 1
ATOM 736 C CA . ILE A 1 97 ? 5.455 50.897 28.866 1.00 12.10 120 ILE A CA 1
ATOM 737 C C . ILE A 1 97 ? 5.564 50.124 27.537 1.00 13.20 120 ILE A C 1
ATOM 738 O O . ILE A 1 97 ? 4.705 49.275 27.205 1.00 12.15 120 ILE A O 1
ATOM 743 N N . ALA A 1 98 ? 6.565 50.500 26.742 1.00 12.69 121 ALA A N 1
ATOM 744 C CA . ALA A 1 98 ? 6.819 49.917 25.436 1.00 13.49 121 ALA A CA 1
ATOM 745 C C . ALA A 1 98 ? 7.371 48.506 25.582 1.00 12.07 121 ALA A C 1
ATOM 746 O O . ALA A 1 98 ? 8.267 48.282 26.399 1.00 12.73 121 ALA A O 1
ATOM 748 N N . LEU A 1 99 ? 6.919 47.613 24.689 1.00 12.34 122 LEU A N 1
ATOM 749 C CA . LEU A 1 99 ? 7.389 46.223 24.660 1.00 13.24 122 LEU A CA 1
ATOM 750 C C . LEU A 1 99 ? 8.268 45.915 23.415 1.00 12.74 122 LEU A C 1
ATOM 751 O O . LEU A 1 99 ? 8.657 44.767 23.214 1.00 15.31 122 LEU A O 1
ATOM 756 N N . ALA A 1 100 ? 8.606 46.953 22.645 1.00 13.44 123 ALA A N 1
ATOM 757 C CA . ALA A 1 100 ? 9.550 46.908 21.530 1.00 13.85 123 ALA A CA 1
ATOM 758 C C . ALA A 1 100 ? 10.412 48.135 21.623 1.00 14.39 123 ALA A C 1
ATOM 759 O O . ALA A 1 100 ? 9.982 49.122 22.171 1.00 15.55 123 ALA A O 1
ATOM 761 N N . PRO A 1 101 ? 11.684 48.010 21.217 1.00 14.87 124 PRO A N 1
ATOM 762 C CA . PRO A 1 101 ? 12.509 49.203 21.232 1.00 17.33 124 PRO A CA 1
ATOM 763 C C . PRO A 1 101 ? 11.859 50.206 20.231 1.00 21.69 124 PRO A C 1
ATOM 764 O O . PRO A 1 101 ? 11.117 49.843 19.296 1.00 22.74 124 PRO A O 1
ATOM 768 N N . LEU A 1 102 ? 11.966 51.454 20.538 1.00 20.33 125 LEU A N 1
ATOM 769 C CA . LEU A 1 102 ? 11.535 52.470 19.630 1.00 17.99 125 LEU A CA 1
ATOM 770 C C . LEU A 1 102 ? 12.452 53.671 19.847 1.00 19.62 125 LEU A C 1
ATOM 771 O O . LEU A 1 102 ? 13.082 53.799 20.925 1.00 20.47 125 LEU A O 1
ATOM 776 N N . PRO A 1 103 ? 12.518 54.539 18.838 1.00 19.91 126 PRO A N 1
ATOM 777 C CA . PRO A 1 103 ? 13.192 55.807 19.024 1.00 21.19 126 PRO A CA 1
ATOM 778 C C . PRO A 1 103 ? 12.378 56.685 19.985 1.00 19.34 126 PRO A C 1
ATOM 779 O O . PRO A 1 103 ? 11.264 57.130 19.647 1.00 19.91 126 PRO A O 1
ATOM 783 N N . ILE A 1 104 ? 12.909 56.894 21.185 1.00 23.43 127 ILE A N 1
ATOM 784 C CA . ILE A 1 104 ? 12.192 57.666 22.224 1.00 23.30 127 ILE A CA 1
ATOM 785 C C . ILE A 1 104 ? 12.712 59.087 22.121 1.00 23.41 127 ILE A C 1
ATOM 786 O O . ILE A 1 104 ? 13.658 59.451 22.807 1.00 32.36 127 ILE A O 1
ATOM 791 N N . THR A 1 105 ? 12.106 59.841 21.203 1.00 21.75 128 THR A N 1
ATOM 792 C CA . THR A 1 105 ? 12.365 61.228 20.924 1.00 21.70 128 THR A CA 1
ATOM 793 C C . THR A 1 105 ? 11.827 62.148 22.027 1.00 22.95 128 THR A C 1
ATOM 794 O O . THR A 1 105 ? 11.006 61.755 22.851 1.00 21.62 128 THR A O 1
ATOM 798 N N . PRO A 1 106 ? 12.284 63.392 22.047 1.00 25.80 129 PRO A N 1
ATOM 799 C CA . PRO A 1 106 ? 11.759 64.299 23.056 1.00 27.69 129 PRO A CA 1
ATOM 800 C C . PRO A 1 106 ? 10.212 64.377 23.083 1.00 22.88 129 PRO A C 1
ATOM 801 O O . PRO A 1 106 ? 9.625 64.506 24.131 1.00 30.37 129 PRO A O 1
ATOM 805 N N A GLU A 1 107 ? 9.579 64.236 21.927 0.50 26.85 130 GLU A N 1
ATOM 806 N N B GLU A 1 107 ? 9.571 64.261 21.926 0.50 25.18 130 GLU A N 1
ATOM 807 C CA A GLU A 1 107 ? 8.120 64.221 21.807 0.50 23.47 130 GLU A CA 1
ATOM 808 C CA B GLU A 1 107 ? 8.103 64.241 21.815 0.50 24.74 130 GLU A CA 1
ATOM 809 C C A GLU A 1 107 ? 7.415 63.011 22.471 0.50 23.48 130 GLU A C 1
ATOM 810 C C B GLU A 1 107 ? 7.400 63.000 22.436 0.50 23.87 130 GLU A C 1
ATOM 811 O O A GLU A 1 107 ? 6.247 63.075 22.867 0.50 22.21 130 GLU A O 1
ATOM 812 O O B GLU A 1 107 ? 6.210 63.027 22.760 0.50 22.48 130 GLU A O 1
ATOM 823 N N . ARG A 1 108 ? 8.141 61.919 22.595 1.00 18.78 131 ARG A N 1
ATOM 824 C CA . ARG A 1 108 ? 7.628 60.675 23.174 1.00 17.50 131 ARG A CA 1
ATOM 825 C C . ARG A 1 108 ? 8.068 60.434 24.615 1.00 17.60 131 ARG A C 1
ATOM 826 O O . ARG A 1 108 ? 7.546 59.544 25.289 1.00 16.86 131 ARG A O 1
ATOM 834 N N . ALA A 1 109 ? 9.078 61.157 25.062 1.00 16.41 132 ALA A N 1
ATOM 835 C CA . ALA A 1 109 ? 9.770 60.806 26.309 1.00 15.31 132 ALA A CA 1
ATOM 836 C C . ALA A 1 109 ? 8.966 61.048 27.559 1.00 15.52 132 ALA A C 1
ATOM 837 O O . ALA A 1 109 ? 9.199 60.378 28.560 1.00 17.93 132 ALA A O 1
ATOM 839 N N . LYS A 1 110 ? 8.054 62.009 27.554 1.00 15.17 133 LYS A N 1
ATOM 840 C CA . LYS A 1 110 ? 7.390 62.333 28.808 1.00 15.41 133 LYS A CA 1
ATOM 841 C C . LYS A 1 110 ? 6.593 61.156 29.346 1.00 14.32 133 LYS A C 1
ATOM 842 O O . LYS A 1 110 ? 6.687 60.865 30.505 1.00 16.39 133 LYS A O 1
ATOM 848 N N . TRP A 1 111 ? 5.820 60.484 28.487 1.00 13.13 134 TRP A N 1
ATOM 849 C CA . TRP A 1 111 ? 4.900 59.428 28.948 1.00 13.55 134 TRP A CA 1
ATOM 850 C C . TRP A 1 111 ? 5.325 58.019 28.628 1.00 13.57 134 TRP A C 1
ATOM 851 O O . TRP A 1 111 ? 4.705 57.108 29.129 1.00 14.53 134 TRP A O 1
ATOM 862 N N . SER A 1 112 ? 6.402 57.821 27.839 1.00 12.12 135 SER A N 1
ATOM 863 C CA . SER A 1 112 ? 6.848 56.479 27.450 1.00 12.08 135 SER A CA 1
ATOM 864 C C . SER A 1 112 ? 8.186 56.109 28.074 1.00 12.59 135 SER A C 1
ATOM 865 O O . SER A 1 112 ? 9.108 56.902 28.098 1.00 14.49 135 SER A O 1
ATOM 868 N N . VAL A 1 113 ? 8.232 54.870 28.556 1.00 12.38 136 VAL A N 1
ATOM 869 C CA . VAL A 1 113 ? 9.465 54.174 28.860 1.00 13.02 136 VAL A CA 1
ATOM 870 C C . VAL A 1 113 ? 9.471 52.869 28.051 1.00 12.40 136 VAL A C 1
ATOM 871 O O . VAL A 1 113 ? 8.439 52.456 27.532 1.00 13.31 136 VAL A O 1
ATOM 875 N N . ALA A 1 114 ? 10.620 52.206 28.004 1.00 13.20 137 ALA A N 1
ATOM 876 C CA . ALA A 1 114 ? 10.761 50.951 27.242 1.00 11.99 137 ALA A CA 1
ATOM 877 C C . ALA A 1 114 ? 11.343 49.813 28.076 1.00 14.35 137 ALA A C 1
ATOM 878 O O . ALA A 1 114 ? 12.307 50.007 28.783 1.00 15.62 137 ALA A O 1
ATOM 896 N N . PRO A 1 116 ? 12.388 46.706 26.429 1.00 14.50 139 PRO A N 1
ATOM 897 C CA . PRO A 1 116 ? 13.524 46.094 25.696 1.00 14.58 139 PRO A CA 1
ATOM 898 C C . PRO A 1 116 ? 14.819 46.871 25.846 1.00 14.11 139 PRO A C 1
ATOM 899 O O . PRO A 1 116 ? 14.813 48.094 25.998 1.00 15.79 139 PRO A O 1
ATO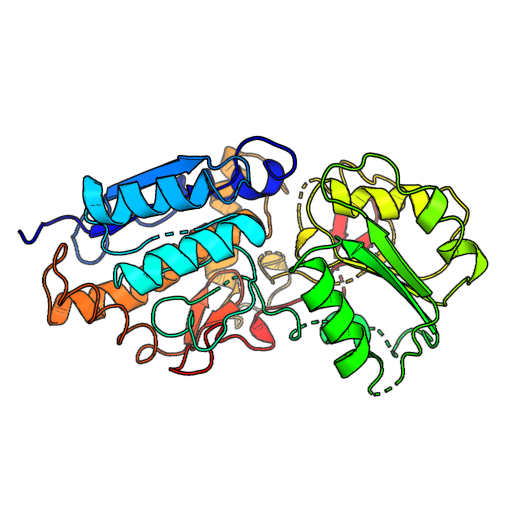M 903 N N . GLN A 1 117 ? 15.936 46.145 25.813 1.00 14.36 140 GLN A N 1
ATOM 904 C CA . GLN A 1 117 ? 17.211 46.757 25.833 1.00 14.77 140 GLN A CA 1
ATOM 905 C C . GLN A 1 117 ? 17.370 47.736 24.651 1.00 14.79 140 GLN A C 1
ATOM 906 O O . GLN A 1 117 ? 16.987 47.427 23.533 1.00 15.44 140 GLN A O 1
ATOM 912 N N . PRO A 1 118 ? 17.942 48.931 24.918 1.00 16.14 141 PRO A N 1
ATOM 913 C CA . PRO A 1 118 ? 18.206 49.869 23.841 1.00 16.46 141 PRO A CA 1
ATOM 914 C C . PRO A 1 118 ? 19.219 49.336 22.879 1.00 15.13 141 PRO A C 1
ATOM 915 O O . PRO A 1 118 ? 20.124 48.572 23.259 1.00 16.81 141 PRO A O 1
ATOM 919 N N . ILE A 1 119 ? 19.036 49.657 21.615 1.00 16.36 142 ILE A N 1
ATOM 920 C CA . ILE A 1 119 ? 19.929 49.157 20.590 1.00 14.37 142 ILE A CA 1
ATOM 921 C C . ILE A 1 119 ? 21.419 49.350 20.913 1.00 15.41 142 ILE A C 1
ATOM 922 O O . ILE A 1 119 ? 22.158 48.409 20.715 1.00 18.68 142 ILE A O 1
ATOM 927 N N . PRO A 1 120 ? 21.849 50.517 21.462 1.00 17.98 143 PRO A N 1
ATOM 928 C CA . PRO A 1 120 ? 23.310 50.651 21.683 1.00 18.37 143 PRO A CA 1
ATOM 929 C C . PRO A 1 120 ? 23.880 49.685 22.691 1.00 17.88 143 PRO A C 1
ATOM 930 O O . PRO A 1 120 ? 25.041 49.313 22.551 1.00 19.38 143 PRO A O 1
ATOM 934 N N . ILE A 1 121 ? 23.101 49.254 23.680 1.00 17.65 144 ILE A N 1
ATOM 935 C CA . ILE A 1 121 ? 23.592 48.277 24.632 1.00 18.54 144 ILE A CA 1
ATOM 936 C C . ILE A 1 121 ? 23.794 46.935 23.926 1.00 17.55 144 ILE A C 1
ATOM 937 O O . ILE A 1 121 ? 24.804 46.246 24.127 1.00 19.57 144 ILE A O 1
ATOM 950 N N . GLY A 1 123 ? 24.108 46.462 20.519 1.00 18.65 146 GLY A N 1
ATOM 951 C CA . GLY A 1 123 ? 25.178 46.612 19.576 1.00 21.25 146 GLY A CA 1
ATOM 952 C C . GLY A 1 123 ? 26.555 46.456 20.229 1.00 19.18 146 GLY A C 1
ATOM 953 O O . GLY A 1 123 ? 27.419 45.689 19.738 1.00 22.67 146 GLY A O 1
ATOM 954 N N . LYS A 1 124 ? 26.774 47.116 21.371 1.00 18.95 147 LYS A N 1
ATOM 955 C CA . LYS A 1 124 ? 28.100 47.069 22.011 1.00 20.49 147 LYS A CA 1
ATOM 956 C C . LYS A 1 124 ? 28.523 45.652 22.324 1.00 21.62 147 LYS A C 1
ATOM 957 O O . LYS A 1 124 ? 29.689 45.307 22.093 1.00 26.27 147 LYS A O 1
ATOM 963 N N . VAL A 1 125 ? 27.602 44.823 22.827 1.00 23.87 148 VAL A N 1
ATOM 964 C CA . VAL A 1 125 ? 27.972 43.457 23.198 1.00 22.33 148 VAL A CA 1
ATOM 965 C C . VAL A 1 125 ? 28.343 42.663 21.946 1.00 21.90 148 VAL A C 1
ATOM 966 O O . VAL A 1 125 ? 29.261 41.839 21.947 1.00 25.99 148 VAL A O 1
ATOM 970 N N . LEU A 1 126 ? 27.671 42.905 20.847 1.00 24.54 149 LEU A N 1
ATOM 971 C CA . LEU A 1 126 ? 27.990 42.218 19.598 1.00 22.27 149 LEU A CA 1
ATOM 972 C C . LEU A 1 126 ? 29.303 42.691 19.004 1.00 22.73 149 LEU A C 1
ATOM 973 O O . LEU A 1 126 ? 30.130 41.874 18.580 1.00 24.57 149 LEU A O 1
ATOM 978 N N . TYR A 1 127 ? 29.502 44.003 18.962 1.00 20.25 150 TYR A N 1
ATOM 979 C CA . TYR A 1 127 ? 30.734 44.549 18.375 1.00 19.91 150 TYR A CA 1
ATOM 980 C C . TYR A 1 127 ? 31.974 44.189 19.227 1.00 21.65 150 TYR A C 1
ATOM 981 O O . TYR A 1 127 ? 33.055 43.984 18.683 1.00 24.15 150 TYR A O 1
ATOM 990 N N . GLU A 1 128 ? 31.825 44.156 20.537 1.00 22.42 151 GLU A N 1
ATOM 991 C CA . GLU A 1 128 ? 32.916 43.755 21.425 1.00 22.74 151 GLU A CA 1
ATOM 992 C C . GLU A 1 128 ? 33.384 42.372 21.053 1.00 23.82 151 GLU A C 1
ATOM 993 O O . GLU A 1 128 ? 34.577 42.121 20.971 1.00 29.38 151 GLU A O 1
ATOM 999 N N . HIS A 1 129 ? 32.424 41.455 20.882 1.00 24.49 152 HIS A N 1
ATOM 1000 C CA . HIS A 1 129 ? 32.742 40.117 20.451 1.00 24.03 152 HIS A CA 1
ATOM 1001 C C . HIS A 1 129 ? 33.408 40.078 19.116 1.00 24.55 152 HIS A C 1
ATOM 1002 O O . HIS A 1 129 ? 34.408 39.339 18.948 1.00 25.25 152 HIS A O 1
ATOM 1025 N N . LYS A 1 131 ? 35.328 42.267 17.801 1.00 25.74 154 LYS A N 1
ATOM 1026 C CA . LYS A 1 131 ? 36.712 42.734 17.932 1.00 22.93 154 LYS A CA 1
ATOM 1027 C C . LYS A 1 131 ? 37.623 41.850 18.803 1.00 32.53 154 LYS A C 1
ATOM 1028 O O . LYS A 1 131 ? 38.824 42.148 19.010 1.00 33.28 154 LYS A O 1
ATOM 1034 N N . LYS A 1 132 ? 37.056 40.779 19.320 1.00 28.21 155 LYS A N 1
ATOM 1035 C CA . LYS A 1 132 ? 37.795 39.737 19.969 1.00 30.16 155 LYS A CA 1
ATOM 1036 C C . LYS A 1 132 ? 37.955 38.532 19.025 1.00 30.26 155 LYS A C 1
ATOM 1037 O O . LYS A 1 132 ? 38.709 37.593 19.333 1.00 36.08 155 LYS A O 1
ATOM 1043 N N A ASN A 1 133 ? 37.311 38.577 17.864 0.50 26.09 156 ASN A N 1
ATOM 1044 N N B ASN A 1 133 ? 37.289 38.576 17.874 0.50 27.98 156 ASN A N 1
ATOM 1045 C CA A ASN A 1 133 ? 37.266 37.422 16.978 0.50 23.38 156 ASN A CA 1
ATOM 1046 C CA B ASN A 1 133 ? 37.244 37.437 16.967 0.50 27.66 156 ASN A CA 1
ATOM 1047 C C A ASN A 1 133 ? 37.712 37.751 15.562 0.50 25.62 156 ASN A C 1
ATOM 1048 C C B ASN A 1 133 ? 37.707 37.758 15.561 0.50 25.79 156 ASN A C 1
ATOM 1049 O O A ASN A 1 133 ? 37.257 37.154 14.588 0.50 33.78 156 ASN A O 1
ATOM 1050 O O B ASN A 1 133 ? 37.245 37.164 14.586 0.50 27.71 156 ASN A O 1
ATOM 1059 N N . ASN A 1 134 ? 38.660 38.680 15.479 1.00 22.55 157 ASN A N 1
ATOM 1060 C CA . ASN A 1 134 ? 39.332 38.998 14.223 1.00 21.93 157 ASN A CA 1
ATOM 1061 C C . ASN A 1 134 ? 38.356 39.445 13.157 1.00 23.66 157 ASN A C 1
ATOM 1062 O O . ASN A 1 134 ? 38.521 39.113 11.989 1.00 27.02 157 ASN A O 1
ATOM 1067 N N . ILE A 1 135 ? 37.324 40.189 13.569 1.00 24.65 158 ILE A N 1
ATOM 1068 C CA . ILE A 1 135 ? 36.413 40.758 12.581 1.00 24.34 158 ILE A CA 1
ATOM 1069 C C . ILE A 1 135 ? 36.861 42.177 12.269 1.00 21.55 158 ILE A C 1
ATOM 1070 O O . ILE A 1 135 ? 36.859 43.026 13.164 1.00 24.24 158 ILE A O 1
ATOM 1075 N N . LYS A 1 136 ? 37.203 42.436 11.014 1.00 24.62 159 LYS A N 1
ATOM 1076 C CA . LYS A 1 136 ? 37.574 43.796 10.574 1.00 23.08 159 LYS A CA 1
ATOM 1077 C C . LYS A 1 136 ? 36.494 44.426 9.703 1.00 21.85 159 LYS A C 1
ATOM 1078 O O . LYS A 1 136 ? 36.161 45.590 9.862 1.00 28.12 159 LYS A O 1
ATOM 1084 N N . THR A 1 137 ? 35.957 43.649 8.769 1.00 24.04 160 THR A N 1
ATOM 1085 C CA . THR A 1 137 ? 34.940 44.138 7.837 1.00 22.38 160 THR A CA 1
ATOM 1086 C C . THR A 1 137 ? 33.583 43.553 8.243 1.00 22.66 160 THR A C 1
ATOM 1087 O O . THR A 1 137 ? 33.523 42.394 8.738 1.00 23.03 160 THR A O 1
ATOM 1091 N N . VAL A 1 138 ? 32.521 44.325 8.021 1.00 21.38 161 VAL A N 1
ATOM 1092 C CA . VAL A 1 138 ? 31.192 43.913 8.451 1.00 19.84 161 VAL A CA 1
ATOM 1093 C C . VAL A 1 138 ? 30.176 44.320 7.369 1.00 20.41 161 VAL A C 1
ATOM 1094 O O . VAL A 1 138 ? 30.292 45.369 6.723 1.00 24.65 161 VAL A O 1
ATOM 1098 N N . GLY A 1 139 ? 29.236 43.434 7.106 1.00 21.06 162 GLY A N 1
ATOM 1099 C CA . GLY A 1 139 ? 28.105 43.804 6.254 1.00 21.27 162 GLY A CA 1
ATOM 1100 C C . GLY A 1 139 ? 26.829 43.810 7.107 1.00 20.52 162 GLY A C 1
ATOM 1101 O O . GLY A 1 139 ? 26.779 43.208 8.166 1.00 22.79 162 GLY A O 1
ATOM 1102 N N . TYR A 1 140 ? 25.839 44.537 6.641 1.00 23.29 163 TYR A N 1
ATOM 1103 C CA . TYR A 1 140 ? 24.512 44.658 7.307 1.00 22.50 163 TYR A CA 1
ATOM 1104 C C . TYR A 1 140 ? 23.398 44.301 6.366 1.00 24.21 163 TYR A C 1
ATOM 1105 O O . TYR A 1 140 ? 23.404 44.714 5.196 1.00 25.32 163 TYR A O 1
ATOM 1114 N N . ILE A 1 141 ? 22.447 43.543 6.916 1.00 25.08 164 ILE A N 1
ATOM 1115 C CA . ILE A 1 141 ? 21.174 43.236 6.292 1.00 22.83 164 ILE A CA 1
ATOM 1116 C C . ILE A 1 141 ? 20.118 43.413 7.369 1.00 19.61 164 ILE A C 1
ATOM 1117 O O . ILE A 1 141 ? 20.150 42.733 8.395 1.00 23.34 164 ILE A O 1
ATOM 1122 N N . GLY A 1 142 ? 19.196 44.318 7.120 1.00 20.35 165 GLY A N 1
ATOM 1123 C CA . GLY A 1 142 ? 18.134 44.600 8.092 1.00 21.56 165 GLY A CA 1
ATOM 1124 C C . GLY A 1 142 ? 16.911 45.261 7.479 1.00 22.53 165 GLY A C 1
ATOM 1125 O O . GLY A 1 142 ? 16.863 45.575 6.290 1.00 26.30 165 GLY A O 1
ATOM 1126 N N . TYR A 1 143 ? 15.884 45.455 8.294 1.00 21.18 166 TYR A N 1
ATOM 1127 C CA . TYR A 1 143 ? 14.643 46.046 7.774 1.00 20.49 166 TYR A CA 1
ATOM 1128 C C . TYR A 1 143 ? 14.834 47.427 7.225 1.00 24.00 166 TYR A C 1
ATOM 1129 O O . TYR A 1 143 ? 15.632 48.232 7.741 1.00 25.11 166 TYR A O 1
ATOM 1138 N N . SER A 1 144 ? 14.011 47.726 6.222 1.00 24.31 167 SER A N 1
ATOM 1139 C CA . SER A 1 144 ? 13.878 49.068 5.640 1.00 25.27 167 SER A CA 1
ATOM 1140 C C . SER A 1 144 ? 12.841 49.890 6.431 1.00 28.32 167 SER A C 1
ATOM 1141 O O . SER A 1 144 ? 11.878 50.413 5.884 1.00 32.61 167 SER A O 1
ATOM 1144 N N . ASP A 1 145 ? 13.006 49.962 7.742 1.00 22.04 168 ASP A N 1
ATOM 1145 C CA . ASP A 1 145 ? 12.122 50.810 8.585 1.00 22.14 168 ASP A CA 1
ATOM 1146 C C . ASP A 1 145 ? 12.889 51.252 9.852 1.00 19.99 168 ASP A C 1
ATOM 1147 O O . ASP A 1 145 ? 14.080 51.011 9.943 1.00 24.19 168 ASP A O 1
ATOM 1152 N N A SER A 1 146 ? 12.198 51.869 10.803 0.50 22.77 169 SER A N 1
ATOM 1153 N N B SER A 1 146 ? 12.200 51.865 10.803 0.50 22.55 169 SER A N 1
ATOM 1154 C CA A SER A 1 146 ? 12.845 52.494 11.964 0.50 25.32 169 SER A CA 1
ATOM 1155 C CA B SER A 1 146 ? 12.857 52.490 11.953 0.50 24.08 169 SER A CA 1
ATOM 1156 C C A SER A 1 146 ? 13.712 51.510 12.751 0.50 23.40 169 SER A C 1
ATOM 1157 C C B SER A 1 146 ? 13.709 51.512 12.760 0.50 23.10 169 SER A C 1
ATOM 1158 O O A SER A 1 146 ? 14.814 51.860 13.170 0.50 24.46 169 SER A O 1
ATOM 1159 O O B SER A 1 146 ? 14.792 51.872 13.217 0.50 24.57 169 SER A O 1
ATOM 1164 N N . TYR A 1 147 ? 13.238 50.277 12.932 1.00 21.39 170 TYR A N 1
ATOM 1165 C CA . TYR A 1 147 ? 14.018 49.273 13.664 1.00 18.65 170 TYR A CA 1
ATOM 1166 C C . TYR A 1 147 ? 15.321 48.967 12.921 1.00 20.07 170 TYR A C 1
ATOM 1167 O O . TYR A 1 147 ? 16.403 48.935 13.531 1.00 18.19 170 TYR A O 1
ATOM 1176 N N . GLY A 1 148 ? 15.228 48.696 11.623 1.00 19.11 171 GLY A N 1
ATOM 1177 C CA . GLY A 1 148 ? 16.455 48.478 10.833 1.00 18.19 171 GLY A CA 1
ATOM 1178 C C . GLY A 1 148 ? 17.393 49.680 10.769 1.00 20.84 171 GLY A C 1
ATOM 1179 O O . GLY A 1 148 ? 18.598 49.508 10.748 1.00 20.89 171 GLY A O 1
ATOM 1180 N N . ASP A 1 149 ? 16.825 50.889 10.782 1.00 18.51 172 ASP A N 1
ATOM 1181 C CA . ASP A 1 149 ? 17.592 52.117 10.835 1.00 20.56 172 ASP A CA 1
ATOM 1182 C C . ASP A 1 149 ? 18.301 52.271 12.167 1.00 20.82 172 ASP A C 1
ATOM 1183 O O . ASP A 1 149 ? 19.495 52.628 12.206 1.00 21.72 172 ASP A O 1
ATOM 1188 N N . LEU A 1 150 ? 17.598 52.040 13.270 1.00 20.75 173 LEU A N 1
ATOM 1189 C CA . LEU A 1 150 ? 18.266 52.194 14.572 1.00 20.84 173 LEU A CA 1
ATOM 1190 C C . LEU A 1 150 ? 19.512 51.284 14.608 1.00 18.91 173 LEU A C 1
ATOM 1191 O O . LEU A 1 150 ? 20.577 51.673 15.075 1.00 18.41 173 LEU A O 1
ATOM 1196 N N . TRP A 1 151 ? 19.381 50.078 14.093 1.00 18.21 174 TRP A N 1
ATOM 1197 C CA . TRP A 1 151 ? 20.498 49.099 14.131 1.00 18.17 174 TRP A CA 1
ATOM 1198 C C . TRP A 1 151 ? 21.608 49.471 13.206 1.00 19.27 174 TRP A C 1
ATOM 1199 O O . TRP A 1 151 ? 22.794 49.439 13.589 1.00 17.83 174 TRP A O 1
ATOM 1210 N N . PHE A 1 152 ? 21.249 49.848 11.985 1.00 18.44 175 PHE A N 1
ATOM 1211 C CA . PHE A 1 152 ? 22.284 50.322 11.061 1.00 19.47 175 PHE A CA 1
ATOM 1212 C C . PHE A 1 152 ? 23.003 51.547 11.593 1.00 20.37 175 PHE A C 1
ATOM 1213 O O . PHE A 1 152 ? 24.218 51.603 11.519 1.00 19.50 175 PHE A O 1
ATOM 1221 N N . ASN A 1 153 ? 22.270 52.526 12.095 1.00 19.95 176 ASN A N 1
ATOM 1222 C CA . ASN A 1 153 ? 22.905 53.725 12.579 1.00 19.68 176 ASN A CA 1
ATOM 1223 C C . ASN A 1 153 ? 23.875 53.434 13.720 1.00 18.58 176 ASN A C 1
ATOM 1224 O O . ASN A 1 153 ? 24.945 54.066 13.821 1.00 20.35 176 ASN A O 1
ATOM 1229 N N . ASP A 1 154 ? 23.505 52.482 14.562 1.00 18.37 177 ASP A N 1
ATOM 1230 C CA . ASP A 1 154 ? 24.357 52.087 15.670 1.00 19.52 177 ASP A CA 1
ATOM 1231 C C . ASP A 1 154 ? 25.631 51.385 15.150 1.00 17.43 177 ASP A C 1
ATOM 1232 O O . ASP A 1 154 ? 26.741 51.625 15.672 1.00 19.31 177 ASP A O 1
ATOM 1237 N N . LEU A 1 155 ? 25.492 50.526 14.138 1.00 18.75 178 LEU A N 1
ATOM 1238 C CA . LEU A 1 155 ? 26.666 49.871 13.553 1.00 19.02 178 LEU A CA 1
ATOM 1239 C C . LEU A 1 155 ? 27.632 50.923 12.995 1.00 22.18 178 LEU A C 1
ATOM 1240 O O . LEU A 1 155 ? 28.848 50.822 13.159 1.00 20.99 178 LEU A O 1
ATOM 1245 N N . LYS A 1 156 ? 27.080 51.962 12.386 1.00 20.88 179 LYS A N 1
ATOM 1246 C CA . LYS A 1 156 ? 27.878 52.974 11.729 1.00 22.88 179 LYS A CA 1
ATOM 1247 C C . LYS A 1 156 ? 28.537 53.841 12.802 1.00 25.65 179 LYS A C 1
ATOM 1248 O O . LYS A 1 156 ? 29.724 54.141 12.704 1.00 31.10 179 LYS A O 1
ATOM 1254 N N . LYS A 1 157 ? 27.792 54.213 13.850 1.00 22.38 180 LYS A N 1
ATOM 1255 C CA . LYS A 1 157 ? 28.322 55.174 14.815 1.00 23.88 180 LYS A CA 1
ATOM 1256 C C . LYS A 1 157 ? 29.224 54.470 15.843 1.00 24.64 180 LYS A C 1
ATOM 1257 O O . LYS A 1 157 ? 30.410 54.769 15.973 1.00 31.49 180 LYS A O 1
ATOM 1263 N N . GLN A 1 158 ? 28.655 53.512 16.536 1.00 23.42 181 GLN A N 1
ATOM 1264 C CA . GLN A 1 158 ? 29.344 52.812 17.580 1.00 22.81 181 GLN A CA 1
ATOM 1265 C C . GLN A 1 158 ? 30.290 51.774 16.992 1.00 25.10 181 GLN A C 1
ATOM 1266 O O . GLN A 1 158 ? 31.466 51.620 17.419 1.00 26.06 181 GLN A O 1
ATOM 1272 N N . GLY A 1 159 ? 29.799 51.067 15.990 1.00 25.02 182 GLY A N 1
ATOM 1273 C CA . GLY A 1 159 ? 30.536 49.918 15.481 1.00 22.94 182 GLY A CA 1
ATOM 1274 C C . GLY A 1 159 ? 31.815 50.323 14.782 1.00 23.91 182 GLY A C 1
ATOM 1275 O O . GLY A 1 159 ? 32.897 49.803 15.073 1.00 30.64 182 GLY A O 1
ATOM 1276 N N . GLU A 1 160 ? 31.717 51.293 13.903 1.00 23.17 183 GLU A N 1
ATOM 1277 C CA . GLU A 1 160 ? 32.897 51.827 13.237 1.00 30.71 183 GLU A CA 1
ATOM 1278 C C . GLU A 1 160 ? 33.878 52.347 14.217 1.00 29.07 183 GLU A C 1
ATOM 1279 O O . GLU A 1 160 ? 35.057 52.172 14.010 1.00 28.62 183 GLU A O 1
ATOM 1285 N N . ALA A 1 161 ? 33.413 53.038 15.259 1.00 25.85 184 ALA A N 1
ATOM 1286 C CA . ALA A 1 161 ? 34.343 53.601 16.250 1.00 23.85 184 ALA A CA 1
ATOM 1287 C C . ALA A 1 161 ? 35.094 52.487 17.055 1.00 27.05 184 ALA A C 1
ATOM 1288 O O . ALA A 1 161 ? 36.103 52.777 17.718 1.00 26.87 184 ALA A O 1
ATOM 1298 N N . GLY A 1 163 ? 36.396 49.831 15.481 1.00 21.55 186 GLY A N 1
ATOM 1299 C CA . GLY A 1 163 ? 37.306 49.223 14.524 1.00 21.88 186 GLY A CA 1
ATOM 1300 C C . GLY A 1 163 ? 36.634 48.358 13.480 1.00 21.59 186 GLY A C 1
ATOM 1301 O O . GLY A 1 163 ? 37.243 47.449 12.937 1.00 25.80 186 GLY A O 1
ATOM 1302 N N . LEU A 1 164 ? 35.376 48.642 13.185 1.00 21.61 187 LEU A N 1
ATOM 1303 C CA . LEU A 1 164 ? 34.665 47.899 12.157 1.00 18.94 187 LEU A CA 1
ATOM 1304 C C . LEU A 1 164 ? 34.566 48.793 10.918 1.00 21.35 187 LEU A C 1
ATOM 1305 O O . LEU A 1 164 ? 34.351 49.998 11.012 1.00 25.96 187 LEU A O 1
ATOM 1310 N N . LYS A 1 165 ? 34.757 48.197 9.747 1.00 22.02 188 LYS A N 1
ATOM 1311 C CA . LYS A 1 165 ? 34.561 48.881 8.467 1.00 23.21 188 LYS A CA 1
ATOM 1312 C C . LYS A 1 165 ? 33.342 48.272 7.804 1.00 22.93 188 LYS A C 1
ATOM 1313 O O . LYS A 1 165 ? 33.309 47.069 7.546 1.00 23.93 188 LYS A O 1
ATOM 1319 N N . ILE A 1 166 ? 32.342 49.102 7.532 1.00 24.17 189 ILE A N 1
ATOM 1320 C CA . ILE A 1 166 ? 31.138 48.631 6.859 1.00 24.61 189 ILE A CA 1
ATOM 1321 C C . ILE A 1 166 ? 31.368 48.584 5.360 1.00 23.86 189 ILE A C 1
ATOM 1322 O O . ILE A 1 166 ? 31.640 49.612 4.735 1.00 28.38 189 ILE A O 1
ATOM 1327 N N . VAL A 1 167 ? 31.300 47.381 4.803 1.00 24.46 190 VAL A N 1
ATOM 1328 C CA . VAL A 1 167 ? 31.582 47.179 3.382 1.00 25.35 190 VAL A CA 1
ATOM 1329 C C . VAL A 1 167 ? 30.358 46.872 2.541 1.00 26.57 190 VAL A C 1
ATOM 1330 O O . VAL A 1 167 ? 30.440 46.759 1.304 1.00 29.79 190 VAL A O 1
ATOM 1334 N N . ALA A 1 168 ? 29.206 46.774 3.200 1.00 26.84 191 ALA A N 1
ATOM 1335 C CA . ALA A 1 168 ? 27.984 46.486 2.512 1.00 31.74 191 ALA A CA 1
ATOM 1336 C C . ALA A 1 168 ? 26.795 46.743 3.430 1.00 26.69 191 ALA A C 1
ATOM 1337 O O . ALA A 1 168 ? 26.817 46.360 4.624 1.00 26.72 191 ALA A O 1
ATOM 1339 N N . GLU A 1 169 ? 25.743 47.318 2.841 1.00 28.24 192 GLU A N 1
ATOM 1340 C CA . GLU A 1 169 ? 24.493 47.604 3.542 1.00 26.59 192 GLU A CA 1
ATOM 1341 C C . GLU A 1 169 ? 23.326 47.242 2.641 1.00 30.78 192 GLU A C 1
ATOM 1342 O O . GLU A 1 169 ? 23.174 47.839 1.570 1.00 34.50 192 GLU A O 1
ATOM 1348 N N . GLU A 1 170 ? 22.513 46.287 3.088 1.00 27.84 193 GLU A N 1
ATOM 1349 C CA . GLU A 1 170 ? 21.327 45.869 2.361 1.00 33.28 193 GLU A CA 1
ATOM 1350 C C . GLU A 1 170 ? 20.123 45.876 3.285 1.00 30.36 193 GLU A C 1
ATOM 1351 O O . GLU A 1 170 ? 20.236 45.595 4.496 1.00 28.29 193 GLU A O 1
ATOM 1357 N N . ARG A 1 171 ? 18.981 46.186 2.693 1.00 29.79 194 ARG A N 1
ATOM 1358 C CA . ARG A 1 171 ? 17.698 46.215 3.392 1.00 27.54 194 ARG A CA 1
ATOM 1359 C C . ARG A 1 171 ? 16.669 45.271 2.776 1.00 27.54 194 ARG A C 1
ATOM 1360 O O . ARG A 1 171 ? 16.737 44.938 1.606 1.00 31.58 194 ARG A O 1
ATOM 1368 N N . PHE A 1 172 ? 15.698 44.861 3.587 1.00 28.17 195 PHE A N 1
ATOM 1369 C CA . PHE A 1 172 ? 14.515 44.125 3.081 1.00 26.16 195 PHE A CA 1
ATOM 1370 C C . PHE A 1 172 ? 13.326 44.578 3.901 1.00 29.08 195 PHE A C 1
ATOM 1371 O O . PHE A 1 172 ? 13.539 45.143 4.994 1.00 30.06 195 PHE A O 1
ATOM 1379 N N . ALA A 1 173 ? 12.121 44.382 3.350 1.00 33.24 196 ALA A N 1
ATOM 1380 C CA . ALA A 1 173 ? 10.867 44.658 4.051 1.00 32.92 196 ALA A CA 1
ATOM 1381 C C . ALA A 1 173 ? 10.374 43.456 4.856 1.00 33.63 196 ALA A C 1
ATOM 1382 O O . ALA A 1 173 ? 10.632 42.288 4.487 1.00 33.81 196 ALA A O 1
ATOM 1384 N N . ARG A 1 174 ? 9.720 43.757 5.999 1.00 31.90 197 ARG A N 1
ATOM 1385 C CA . ARG A 1 174 ? 9.216 42.720 6.910 1.00 31.24 197 ARG A CA 1
ATOM 1386 C C . ARG A 1 174 ? 8.500 41.568 6.199 1.00 32.97 197 ARG A C 1
ATOM 1387 O O . ARG A 1 174 ? 8.721 40.403 6.539 1.00 47.72 197 ARG A O 1
ATOM 1395 N N . PRO A 1 175 ? 7.614 41.890 5.250 1.00 36.38 198 PRO A N 1
ATOM 1396 C CA . PRO A 1 175 ? 6.851 40.829 4.580 1.00 40.66 198 PRO A CA 1
ATOM 1397 C C . PRO A 1 175 ? 7.594 39.963 3.539 1.00 41.69 198 PRO A C 1
ATOM 1398 O O . PRO A 1 175 ? 6.997 39.055 2.977 1.00 53.04 198 PRO A O 1
ATOM 1402 N N . ASP A 1 176 ? 8.863 40.238 3.273 1.00 34.58 199 ASP A N 1
ATOM 1403 C CA . ASP A 1 176 ? 9.581 39.502 2.222 1.00 30.47 199 ASP A CA 1
ATOM 1404 C C . ASP A 1 176 ? 9.878 38.071 2.614 1.00 33.00 199 ASP A C 1
ATOM 1405 O O . ASP A 1 176 ? 10.309 37.780 3.735 1.00 40.12 199 ASP A O 1
ATOM 1410 N N . THR A 1 177 ? 9.682 37.155 1.670 1.00 36.67 200 THR A N 1
ATOM 1411 C CA . THR A 1 177 ? 10.065 35.757 1.915 1.00 38.78 200 THR A CA 1
ATOM 1412 C C . THR A 1 177 ? 11.350 35.338 1.192 1.00 32.91 200 THR A C 1
ATOM 1413 O O . THR A 1 177 ? 11.770 34.184 1.314 1.00 38.66 200 THR A O 1
ATOM 1417 N N . SER A 1 178 ? 11.947 36.250 0.445 1.00 35.61 201 SER A N 1
ATOM 1418 C CA . SER A 1 178 ? 13.326 36.058 -0.050 1.00 37.59 201 SER A CA 1
ATOM 1419 C C . SER A 1 178 ? 14.257 37.265 0.080 1.00 34.25 201 SER A C 1
ATOM 1420 O O . SER A 1 178 ? 13.890 38.413 -0.207 1.00 40.36 201 SER A O 1
ATOM 1423 N N . VAL A 1 179 ? 15.498 36.953 0.456 1.00 29.59 202 VAL A N 1
ATOM 1424 C CA . VAL A 1 179 ? 16.577 37.935 0.466 1.00 29.76 202 VAL A CA 1
ATOM 1425 C C . VAL A 1 179 ? 17.716 37.544 -0.463 1.00 33.84 202 VAL A C 1
ATOM 1426 O O . VAL A 1 179 ? 18.859 37.898 -0.208 1.00 30.88 202 VAL A O 1
ATOM 1430 N N . ALA A 1 180 ? 17.388 36.854 -1.557 1.00 33.19 203 ALA A N 1
ATOM 1431 C CA . ALA A 1 180 ? 18.410 36.247 -2.420 1.00 32.31 203 ALA A CA 1
ATOM 1432 C C . ALA A 1 180 ? 19.331 37.316 -3.065 1.00 36.21 203 ALA A C 1
ATOM 1433 O O . ALA A 1 180 ? 20.570 37.182 -3.036 1.00 37.84 203 ALA A O 1
ATOM 1435 N N . GLY A 1 181 ? 18.763 38.406 -3.581 1.00 28.85 204 GLY A N 1
ATOM 1436 C CA . GLY A 1 181 ? 19.605 39.438 -4.156 1.00 27.52 204 GLY A CA 1
ATOM 1437 C C . GLY A 1 181 ? 20.568 40.140 -3.168 1.00 31.86 204 GLY A C 1
ATOM 1438 O O . GLY A 1 181 ? 21.775 40.373 -3.444 1.00 32.11 204 GLY A O 1
ATOM 1439 N N . GLN A 1 182 ? 20.053 40.478 -1.997 1.00 31.05 205 GLN A N 1
ATOM 1440 C CA . GLN A 1 182 ? 20.862 41.113 -0.989 1.00 27.50 205 GLN A CA 1
ATOM 1441 C C . GLN A 1 182 ? 21.969 40.169 -0.543 1.00 32.60 205 GLN A C 1
ATOM 1442 O O . GLN A 1 182 ? 23.107 40.624 -0.273 1.00 30.51 205 GLN A O 1
ATOM 1448 N N . VAL A 1 183 ? 21.646 38.875 -0.442 1.00 28.80 206 VAL A N 1
ATOM 1449 C CA . VAL A 1 183 ? 22.637 37.871 -0.008 1.00 26.05 206 VAL A CA 1
ATOM 1450 C C . VAL A 1 183 ? 23.702 37.712 -1.075 1.00 36.28 206 VAL A C 1
ATOM 1451 O O . VAL A 1 183 ? 24.902 37.489 -0.749 1.00 36.72 206 VAL A O 1
ATOM 1455 N N A LEU A 1 184 ? 23.296 37.822 -2.343 0.50 35.57 207 LEU A N 1
ATOM 1456 N N B LEU A 1 184 ? 23.292 37.841 -2.332 0.50 37.84 207 LEU A N 1
ATOM 1457 C CA A LEU A 1 184 ? 24.250 37.736 -3.463 0.50 32.39 207 LEU A CA 1
ATOM 1458 C CA B LEU A 1 184 ? 24.234 37.747 -3.432 0.50 34.94 207 LEU A CA 1
ATOM 1459 C C A LEU A 1 184 ? 25.310 38.833 -3.331 0.50 38.62 207 LEU A C 1
ATOM 1460 C C B LEU A 1 184 ? 25.304 38.826 -3.297 0.50 38.06 207 LEU A C 1
ATOM 1461 O O A LEU A 1 184 ? 26.502 38.564 -3.472 0.50 44.24 207 LEU A O 1
ATOM 1462 O O B LEU A 1 184 ? 26.495 38.536 -3.383 0.50 39.29 207 LEU A O 1
ATOM 1471 N N . LYS A 1 185 ? 24.880 40.059 -3.029 1.00 39.65 208 LYS A N 1
ATOM 1472 C CA . LYS A 1 185 ? 25.828 41.162 -2.847 1.00 41.24 208 LYS A CA 1
ATOM 1473 C C . LYS A 1 185 ? 26.681 40.994 -1.602 1.00 39.78 208 LYS A C 1
ATOM 1474 O O . LYS A 1 185 ? 27.861 41.180 -1.607 1.00 35.40 208 LYS A O 1
ATOM 1480 N N . LEU A 1 186 ? 26.049 40.689 -0.501 1.00 34.74 209 LEU A N 1
ATOM 1481 C CA . LEU A 1 186 ? 26.772 40.420 0.732 1.00 34.65 209 LEU A CA 1
ATOM 1482 C C . LEU A 1 186 ? 27.829 39.319 0.592 1.00 37.05 209 LEU A C 1
ATOM 1483 O O . LEU A 1 186 ? 28.956 39.515 1.032 1.00 37.70 209 LEU A O 1
ATOM 1488 N N . VAL A 1 187 ? 27.477 38.171 -0.001 1.00 38.07 210 VAL A N 1
ATOM 1489 C CA . VAL A 1 187 ? 28.434 37.049 -0.102 1.00 38.39 210 VAL A CA 1
ATOM 1490 C C . VAL A 1 187 ? 29.620 37.431 -0.990 1.00 36.62 210 VAL A C 1
ATOM 1491 O O . VAL A 1 187 ? 30.777 36.982 -0.724 1.00 36.41 210 VAL A O 1
ATOM 1495 N N . ALA A 1 188 ? 29.308 38.240 -2.022 1.00 33.38 211 ALA A N 1
ATOM 1496 C CA . ALA A 1 188 ? 30.262 38.789 -2.964 1.00 36.37 211 ALA A CA 1
ATOM 1497 C C . ALA A 1 188 ? 31.274 39.667 -2.239 1.00 44.27 211 ALA A C 1
ATOM 1498 O O . ALA A 1 188 ? 32.495 39.568 -2.488 1.00 42.42 211 ALA A O 1
ATOM 1500 N N . ALA A 1 189 ? 30.767 40.532 -1.357 1.00 44.81 212 ALA A N 1
ATOM 1501 C CA . ALA A 1 189 ? 31.607 41.453 -0.594 1.00 37.82 212 ALA A CA 1
ATOM 1502 C C . ALA A 1 189 ? 32.398 40.697 0.471 1.00 33.38 212 ALA A C 1
ATOM 1503 O O . ALA A 1 189 ? 33.432 41.165 0.921 1.00 43.36 212 ALA A O 1
ATOM 1505 N N . ASN A 1 190 ? 31.880 39.546 0.890 1.00 28.18 213 ASN A N 1
ATOM 1506 C CA . ASN A 1 190 ? 32.567 38.613 1.826 1.00 31.87 213 ASN A CA 1
ATOM 1507 C C . ASN A 1 190 ? 33.205 39.342 3.014 1.00 34.71 213 ASN A C 1
ATOM 1508 O O . ASN A 1 190 ? 34.408 39.193 3.289 1.00 34.75 213 ASN A O 1
ATOM 1513 N N . PRO A 1 191 ? 32.373 40.106 3.742 1.00 30.09 214 PRO A N 1
ATOM 1514 C CA . PRO A 1 191 ? 32.850 40.737 4.963 1.00 28.44 214 PRO A CA 1
ATOM 1515 C C . PRO A 1 191 ? 33.202 39.654 5.965 1.00 26.99 214 PRO A C 1
ATOM 1516 O O . PRO A 1 191 ? 32.710 38.501 5.830 1.00 31.02 214 PRO A O 1
ATOM 1520 N N . ASP A 1 192 ? 34.067 39.978 6.911 1.00 26.51 215 ASP A N 1
ATOM 1521 C CA . ASP A 1 192 ? 34.412 39.040 7.985 1.00 26.47 215 ASP A CA 1
ATOM 1522 C C . ASP A 1 192 ? 33.197 38.598 8.827 1.00 29.43 215 ASP A C 1
ATOM 1523 O O . ASP A 1 192 ? 33.188 37.466 9.370 1.00 28.41 215 ASP A O 1
ATOM 1528 N N . ALA A 1 193 ? 32.207 39.488 8.978 1.00 25.63 216 ALA A N 1
ATOM 1529 C CA . ALA A 1 193 ? 31.008 39.213 9.785 1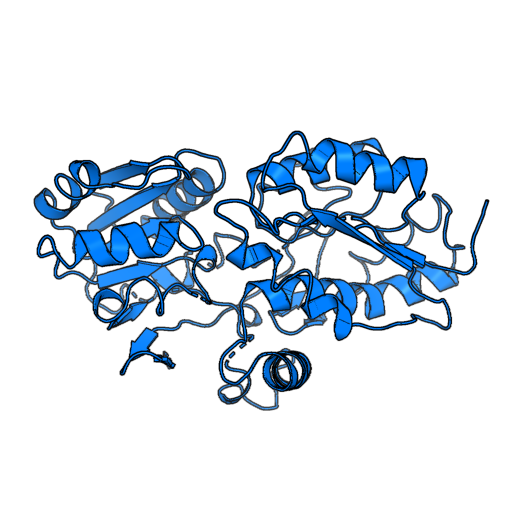.00 22.77 216 ALA A CA 1
ATOM 1530 C C . ALA A 1 193 ? 29.807 39.909 9.124 1.00 21.77 216 ALA A C 1
ATOM 1531 O O . ALA A 1 193 ? 29.958 40.867 8.362 1.00 22.70 216 ALA A O 1
ATOM 1533 N N . ILE A 1 194 ? 28.597 39.398 9.350 1.00 23.34 217 ILE A N 1
ATOM 1534 C CA . ILE A 1 194 ? 27.401 40.124 8.922 1.00 24.85 217 ILE A CA 1
ATOM 1535 C C . ILE A 1 194 ? 26.473 40.267 10.122 1.00 25.75 217 ILE A C 1
ATOM 1536 O O . ILE A 1 194 ? 26.331 39.337 10.903 1.00 22.60 217 ILE A O 1
ATOM 1541 N N . LEU A 1 195 ? 25.896 41.458 10.263 1.00 22.33 218 LEU A N 1
ATOM 1542 C CA . LEU A 1 195 ? 24.917 41.775 11.306 1.00 19.10 218 LEU A CA 1
ATOM 1543 C C . LEU A 1 195 ? 23.560 41.752 10.643 1.00 21.11 218 LEU A C 1
ATOM 1544 O O . LEU A 1 195 ? 23.322 42.445 9.634 1.00 20.21 218 LEU A O 1
ATOM 1549 N N . VAL A 1 196 ? 22.661 40.979 11.236 1.00 23.10 219 VAL A N 1
ATOM 1550 C CA . VAL A 1 196 ? 21.286 40.908 10.726 1.00 20.43 219 VAL A CA 1
ATOM 1551 C C . VAL A 1 196 ? 20.413 41.756 11.651 1.00 19.51 21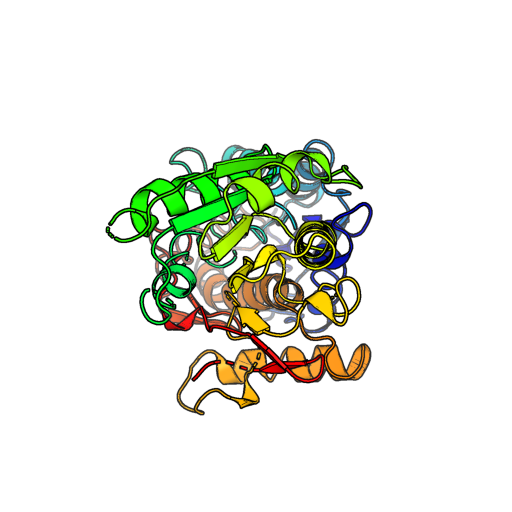9 VAL A C 1
ATOM 1552 O O . VAL A 1 196 ? 20.378 41.476 12.835 1.00 21.55 219 VAL A O 1
ATOM 1556 N N . GLY A 1 197 ? 19.741 42.790 11.104 1.00 19.42 220 GLY A N 1
ATOM 1557 C CA . GLY A 1 197 ? 18.828 43.719 11.855 1.00 23.72 220 GLY A CA 1
ATOM 1558 C C . GLY A 1 197 ? 17.351 43.420 11.576 1.00 21.40 220 GLY A C 1
ATOM 1559 O O . GLY A 1 197 ? 16.676 44.064 10.767 1.00 21.68 220 GLY A O 1
ATOM 1560 N N . ALA A 1 198 ? 16.848 42.392 12.240 1.00 19.41 221 ALA A N 1
ATOM 1561 C CA . ALA A 1 198 ? 15.514 41.940 11.973 1.00 19.97 221 ALA A CA 1
ATOM 1562 C C . ALA A 1 198 ? 15.006 41.266 13.262 1.00 19.18 221 ALA A C 1
ATOM 1563 O O . ALA A 1 198 ? 15.624 41.390 14.320 1.00 19.43 221 ALA A O 1
ATOM 1565 N N . SER A 1 199 ? 13.872 40.577 13.178 1.00 19.64 222 SER A N 1
ATOM 1566 C CA . SER A 1 199 ? 13.240 39.982 14.357 1.00 20.09 222 SER A CA 1
ATOM 1567 C C . SER A 1 199 ? 12.366 38.834 13.899 1.00 24.03 222 SER A C 1
ATOM 1568 O O . SER A 1 199 ? 11.986 38.757 12.735 1.00 25.84 222 SER A O 1
ATOM 1571 N N . GLY A 1 200 ? 12.085 37.939 14.832 1.00 27.48 223 GLY A N 1
ATOM 1572 C CA . GLY A 1 200 ? 11.221 36.798 14.609 1.00 27.17 223 GLY A CA 1
ATOM 1573 C C . GLY A 1 200 ? 11.631 35.955 13.447 1.00 28.31 223 GLY A C 1
ATOM 1574 O O . GLY A 1 200 ? 12.827 35.616 13.299 1.00 29.49 223 GLY A O 1
ATOM 1575 N N . THR A 1 201 ? 10.638 35.585 12.642 1.00 29.02 224 THR A N 1
ATOM 1576 C CA . THR A 1 201 ? 10.862 34.593 11.597 1.00 30.97 224 THR A CA 1
ATOM 1577 C C . THR A 1 201 ? 11.764 35.229 10.541 1.00 31.98 224 THR A C 1
ATOM 1578 O O . THR A 1 201 ? 12.657 34.575 10.031 1.00 30.20 224 THR A O 1
ATOM 1582 N N . ALA A 1 202 ? 11.615 36.540 10.331 1.00 30.80 225 ALA A N 1
ATOM 1583 C CA . ALA A 1 202 ? 12.473 37.241 9.387 1.00 33.17 225 ALA A CA 1
ATOM 1584 C C . ALA A 1 202 ? 13.971 37.245 9.773 1.00 29.39 225 ALA A C 1
ATOM 1585 O O . ALA A 1 202 ? 14.822 37.289 8.880 1.00 37.71 225 ALA A O 1
ATOM 1587 N N . ALA A 1 203 ? 14.307 37.131 11.059 1.00 25.53 226 ALA A N 1
ATOM 1588 C CA . ALA A 1 203 ? 15.712 37.078 11.449 1.00 23.48 226 ALA A CA 1
ATOM 1589 C C . ALA A 1 203 ? 16.381 35.761 10.997 1.00 27.14 226 ALA A C 1
ATOM 1590 O O . ALA A 1 203 ? 17.579 35.727 10.717 1.00 25.55 226 ALA A O 1
ATOM 1592 N N . ALA A 1 204 ? 15.611 34.674 10.960 1.00 26.00 227 ALA A N 1
ATOM 1593 C CA . ALA A 1 204 ? 16.127 33.373 10.538 1.00 26.35 227 ALA A CA 1
ATOM 1594 C C . ALA A 1 204 ? 16.325 33.316 9.036 1.00 22.69 227 ALA A C 1
ATOM 1595 O O . ALA A 1 204 ? 17.101 32.462 8.525 1.00 24.59 227 ALA A O 1
ATOM 1597 N N . LEU A 1 205 ? 15.657 34.217 8.302 1.00 24.76 228 LEU A N 1
ATOM 1598 C CA . LEU A 1 205 ? 15.740 34.186 6.859 1.00 27.18 228 LEU A CA 1
ATOM 1599 C C . LEU A 1 205 ? 17.154 34.475 6.284 1.00 24.94 228 LEU A C 1
ATOM 1600 O O . LEU A 1 205 ? 17.704 33.671 5.475 1.00 32.08 228 LEU A O 1
ATOM 1605 N N . PRO A 1 206 ? 17.758 35.610 6.669 1.00 24.64 229 PRO A N 1
ATOM 1606 C CA . PRO A 1 206 ? 19.142 35.734 6.265 1.00 25.15 229 PRO A CA 1
ATOM 1607 C C . PRO A 1 206 ? 20.051 34.697 6.887 1.00 22.48 229 PRO A C 1
ATOM 1608 O O . PRO A 1 206 ? 21.099 34.417 6.274 1.00 28.38 229 PRO A O 1
ATOM 1612 N N . GLN A 1 207 ? 19.730 34.148 8.042 1.00 23.16 230 GLN A N 1
ATOM 1613 C CA . GLN A 1 207 ? 20.605 33.151 8.628 1.00 22.95 230 GLN A CA 1
ATOM 1614 C C . GLN A 1 207 ? 20.749 31.935 7.709 1.00 23.69 230 GLN A C 1
ATOM 1615 O O . GLN A 1 207 ? 21.869 31.514 7.388 1.00 27.39 230 GLN A O 1
ATOM 1621 N N . THR A 1 208 ? 19.614 31.383 7.294 1.00 26.45 231 THR A N 1
ATOM 1622 C CA . THR A 1 208 ? 19.554 30.200 6.419 1.00 31.70 231 THR A CA 1
ATOM 1623 C C . THR A 1 208 ? 20.095 30.531 5.040 1.00 26.91 231 THR A C 1
ATOM 1624 O O . THR A 1 208 ? 20.937 29.810 4.485 1.00 33.81 231 THR A O 1
ATOM 1628 N N . SER A 1 209 ? 19.614 31.637 4.494 1.00 28.97 232 SER A N 1
ATOM 1629 C CA . SER A 1 209 ? 19.956 32.020 3.153 1.00 28.48 232 SER A CA 1
ATOM 1630 C C . SER A 1 209 ? 21.520 32.346 3.030 1.00 31.79 232 SER A C 1
ATOM 1631 O O . SER A 1 209 ? 22.214 31.903 2.097 1.00 30.23 232 SER A O 1
ATOM 1634 N N . LEU A 1 210 ? 22.110 33.035 4.003 1.00 30.23 233 LEU A N 1
ATOM 1635 C CA . LEU A 1 210 ? 23.543 33.282 3.940 1.00 29.27 233 LEU A CA 1
ATOM 1636 C C . LEU A 1 210 ? 24.343 31.975 4.030 1.00 29.96 233 LEU A C 1
ATOM 1637 O O . LEU A 1 210 ? 25.309 31.774 3.264 1.00 27.51 233 LEU A O 1
ATOM 1642 N N . ARG A 1 211 ? 23.998 31.099 4.985 1.00 26.54 234 ARG A N 1
ATOM 1643 C CA . ARG A 1 211 ? 24.772 29.854 5.130 1.00 30.19 234 ARG A CA 1
ATOM 1644 C C . ARG A 1 211 ? 24.668 28.949 3.891 1.00 33.13 234 ARG A C 1
ATOM 1645 O O . ARG A 1 211 ? 25.662 28.338 3.453 1.00 30.24 234 ARG A O 1
ATOM 1653 N N A GLU A 1 212 ? 23.485 28.889 3.291 0.50 32.58 235 GLU A N 1
ATOM 1654 N N B GLU A 1 212 ? 23.468 28.871 3.328 0.50 34.38 235 GLU A N 1
ATOM 1655 C CA A GLU A 1 212 ? 23.292 28.081 2.066 0.50 33.27 235 GLU A CA 1
ATOM 1656 C CA B GLU A 1 212 ? 23.292 28.081 2.105 0.50 31.75 235 GLU A CA 1
ATOM 1657 C C A GLU A 1 212 ? 23.957 28.644 0.801 0.50 33.23 235 GLU A C 1
ATOM 1658 C C B GLU A 1 212 ? 24.158 28.604 0.958 0.50 27.82 235 GLU A C 1
ATOM 1659 O O A GLU A 1 212 ? 24.147 27.925 -0.219 0.50 38.29 235 GLU A O 1
ATOM 1660 O O B GLU A 1 212 ? 24.748 27.792 0.212 0.50 27.16 235 GLU A O 1
ATOM 1671 N N . ARG A 1 213 ? 24.278 29.926 0.833 1.00 31.12 236 ARG A N 1
ATOM 1672 C CA . ARG A 1 213 ? 25.023 30.579 -0.294 1.00 34.90 236 ARG A CA 1
ATOM 1673 C C . ARG A 1 213 ? 26.520 30.449 -0.125 1.00 28.94 236 ARG A C 1
ATOM 1674 O O . ARG A 1 213 ? 27.295 30.795 -1.019 1.00 48.71 236 ARG A O 1
ATOM 1682 N N . GLY A 1 214 ? 26.933 29.975 1.039 1.00 32.04 237 GLY A N 1
ATOM 1683 C CA . GLY A 1 214 ? 28.327 29.692 1.270 1.00 33.29 237 GLY A CA 1
ATOM 1684 C C . GLY A 1 214 ? 29.034 30.793 2.019 1.00 35.27 237 GLY A C 1
ATOM 1685 O O . GLY A 1 214 ? 30.252 30.816 1.986 1.00 39.07 237 GLY A O 1
ATOM 1686 N N . TYR A 1 215 ? 28.293 31.658 2.744 1.00 36.75 238 TYR A N 1
ATOM 1687 C CA . TYR A 1 215 ? 28.931 32.601 3.615 1.00 33.31 238 TYR A CA 1
ATOM 1688 C C . TYR A 1 215 ? 29.602 31.850 4.806 1.00 30.13 238 TYR A C 1
ATOM 1689 O O . TYR A 1 215 ? 28.955 31.010 5.460 1.00 32.44 238 TYR A O 1
ATOM 1698 N N . LYS A 1 216 ? 30.876 32.162 5.083 1.00 29.11 239 LYS A N 1
ATOM 1699 C CA . LYS A 1 216 ? 31.648 31.472 6.127 1.00 30.01 239 LYS A CA 1
ATOM 1700 C C . LYS A 1 216 ? 31.971 32.293 7.336 1.00 27.94 239 LYS A C 1
ATOM 1701 O O . LYS A 1 216 ? 32.459 31.765 8.355 1.00 37.18 239 LYS A O 1
ATOM 1707 N N . GLY A 1 217 ? 31.701 33.591 7.245 1.00 25.93 240 GLY A N 1
ATOM 1708 C CA . GLY A 1 217 ? 31.985 34.502 8.349 1.00 30.13 240 GLY A CA 1
ATOM 1709 C C . GLY A 1 217 ? 31.053 34.334 9.521 1.00 23.05 240 GLY A C 1
ATOM 1710 O O . GLY A 1 217 ? 30.067 33.566 9.457 1.00 28.40 240 GLY A O 1
ATOM 1711 N N . LEU A 1 218 ? 31.407 35.021 10.615 1.00 25.71 241 LEU A N 1
ATOM 1712 C CA . LEU A 1 218 ? 30.550 35.066 11.779 1.00 20.09 241 LEU A CA 1
ATOM 1713 C C . LEU A 1 218 ? 29.248 35.818 11.454 1.00 23.22 241 LEU A C 1
ATOM 1714 O O . LEU A 1 218 ? 29.266 36.839 10.764 1.00 26.39 241 LEU A O 1
ATOM 1719 N N . ILE A 1 219 ? 28.116 35.286 11.922 1.00 25.53 242 ILE A N 1
ATOM 1720 C CA . ILE A 1 219 ? 26.814 36.018 11.809 1.00 24.19 242 ILE A CA 1
ATOM 1721 C C . ILE A 1 219 ? 26.281 36.397 13.180 1.00 24.66 242 ILE A C 1
ATOM 1722 O O . ILE A 1 219 ? 26.357 35.588 14.178 1.00 21.89 242 ILE A O 1
ATOM 1727 N N . TYR A 1 220 ? 25.824 37.655 13.244 1.00 20.98 243 TYR A N 1
ATOM 1728 C CA . TYR A 1 220 ? 25.382 38.259 14.474 1.00 23.59 243 TYR A CA 1
ATOM 1729 C C . TYR A 1 220 ? 23.917 38.630 14.346 1.00 23.80 243 TYR A C 1
ATOM 1730 O O . TYR A 1 220 ? 23.448 39.141 13.294 1.00 20.33 243 TYR A O 1
ATOM 1739 N N . GLN A 1 221 ? 23.194 38.352 15.424 1.00 20.31 244 GLN A N 1
ATOM 1740 C CA . GLN A 1 221 ? 21.742 38.573 15.455 1.00 19.73 244 GLN A CA 1
ATOM 1741 C C . GLN A 1 221 ? 21.413 39.506 16.589 1.00 16.80 244 GLN A C 1
ATOM 1742 O O . GLN A 1 221 ? 22.077 39.462 17.667 1.00 18.21 244 GLN A O 1
ATOM 1748 N N . THR A 1 222 ? 20.352 40.303 16.366 1.00 19.43 245 THR A N 1
ATOM 1749 C CA . THR A 1 222 ? 19.826 41.161 17.407 1.00 19.08 245 THR A CA 1
ATOM 1750 C C . THR A 1 222 ? 18.914 40.442 18.388 1.00 18.87 245 THR A C 1
ATOM 1751 O O . THR A 1 222 ? 18.561 39.283 18.204 1.00 20.71 245 THR A O 1
ATOM 1755 N N . HIS A 1 223 ? 18.525 41.172 19.434 1.00 18.84 246 HIS A N 1
ATOM 1756 C CA . HIS A 1 223 ? 17.658 40.631 20.469 1.00 16.89 246 HIS A CA 1
ATOM 1757 C C . HIS A 1 223 ? 16.234 40.412 19.978 1.00 17.67 246 HIS A C 1
ATOM 1758 O O . HIS A 1 223 ? 15.469 39.733 20.641 1.00 17.32 246 HIS A O 1
ATOM 1765 N N . GLY A 1 224 ? 15.901 40.950 18.798 1.00 18.13 247 GLY A N 1
ATOM 1766 C CA . GLY A 1 224 ? 14.653 40.620 18.110 1.00 19.13 247 GLY A CA 1
ATOM 1767 C C . GLY A 1 224 ? 14.557 39.181 17.660 1.00 21.33 247 GLY A C 1
ATOM 1768 O O . GLY A 1 224 ? 13.439 38.737 17.288 1.00 21.38 247 GLY A O 1
ATOM 1769 N N . ALA A 1 225 ? 15.674 38.437 17.757 1.00 21.64 248 ALA A N 1
ATOM 1770 C CA . ALA A 1 225 ? 15.712 37.021 17.382 1.00 20.42 248 ALA A CA 1
ATOM 1771 C C . ALA A 1 225 ? 15.674 36.042 18.579 1.00 20.22 248 ALA A C 1
ATOM 1772 O O . ALA A 1 225 ? 15.685 34.850 18.352 1.00 22.82 248 ALA A O 1
ATOM 1774 N N . ALA A 1 226 ? 15.655 36.515 19.831 1.00 20.06 249 ALA A N 1
ATOM 1775 C CA . ALA A 1 226 ? 15.944 35.684 21.017 1.00 20.98 249 ALA A CA 1
ATOM 1776 C C . ALA A 1 226 ? 14.705 34.899 21.508 1.00 20.30 249 ALA A C 1
ATOM 1777 O O . ALA A 1 226 ? 14.131 35.147 22.587 1.00 19.28 249 ALA A O 1
ATOM 1779 N N . SER A 1 227 ? 14.355 33.902 20.691 1.00 22.64 250 SER A N 1
ATOM 1780 C CA . SER A 1 227 ? 13.394 32.858 21.060 1.00 23.03 250 SER A CA 1
ATOM 1781 C C . SER A 1 227 ? 13.794 31.607 20.300 1.00 22.68 250 SER A C 1
ATOM 1782 O O . SER A 1 227 ? 14.608 31.643 19.374 1.00 25.61 250 SER A O 1
ATOM 1793 N N A ASP A 1 229 ? 12.072 30.058 18.299 0.50 22.33 252 ASP A N 1
ATOM 1794 N N B ASP A 1 229 ? 12.086 30.094 18.298 0.50 28.77 252 ASP A N 1
ATOM 1795 C CA A ASP A 1 229 ? 11.518 30.125 16.964 0.50 27.93 252 ASP A CA 1
ATOM 1796 C CA B ASP A 1 229 ? 11.474 30.309 16.962 0.50 27.91 252 ASP A CA 1
ATOM 1797 C C A ASP A 1 229 ? 12.642 30.274 15.943 0.50 25.34 252 ASP A C 1
ATOM 1798 C C B ASP A 1 229 ? 12.494 30.532 15.853 0.50 30.21 252 ASP A C 1
ATOM 1799 O O A ASP A 1 229 ? 12.649 29.575 14.931 0.50 26.96 252 ASP A O 1
ATOM 1800 O O B ASP A 1 229 ? 12.243 30.218 14.676 0.50 27.22 252 ASP A O 1
ATOM 1809 N N . PHE A 1 230 ? 13.607 31.151 16.234 1.00 29.99 253 PHE A N 1
ATOM 1810 C CA . PHE A 1 230 ? 14.748 31.337 15.366 1.00 30.59 253 PHE A CA 1
ATOM 1811 C C . PHE A 1 230 ? 15.449 29.989 15.051 1.00 23.79 253 PHE A C 1
ATOM 1812 O O . PHE A 1 230 ? 15.714 29.700 13.915 1.00 35.87 253 PHE A O 1
ATOM 1820 N N . ILE A 1 231 ? 15.819 29.234 16.095 1.00 30.71 254 ILE A N 1
ATOM 1821 C CA . ILE A 1 231 ? 16.472 27.922 15.949 1.00 27.08 254 ILE A CA 1
ATOM 1822 C C . ILE A 1 231 ? 15.558 26.927 15.205 1.00 32.54 254 ILE A C 1
ATOM 1823 O O . ILE A 1 231 ? 16.008 26.207 14.331 1.00 35.91 254 ILE A O 1
ATOM 1828 N N A ARG A 1 232 ? 14.278 26.909 15.610 0.35 39.29 255 ARG A N 1
ATOM 1829 N N B ARG A 1 232 ? 14.277 26.924 15.548 0.35 26.79 255 ARG A N 1
ATOM 1830 N N C ARG A 1 232 ? 14.283 26.910 15.581 0.30 28.17 255 ARG A N 1
ATOM 1831 C CA A ARG A 1 232 ? 13.207 26.151 14.931 0.35 35.75 255 ARG A CA 1
ATOM 1832 C CA B ARG A 1 232 ? 13.346 26.007 14.902 0.35 31.69 255 ARG A CA 1
ATOM 1833 C CA C ARG A 1 232 ? 13.296 26.068 14.909 0.30 33.61 255 ARG A CA 1
ATOM 1834 C C A ARG A 1 232 ? 13.350 26.372 13.444 0.35 34.84 255 ARG A C 1
ATOM 1835 C C B ARG A 1 232 ? 13.151 26.364 13.423 0.35 31.47 255 ARG A C 1
ATOM 1836 C C C ARG A 1 232 ? 13.298 26.359 13.417 0.30 35.29 255 ARG A C 1
ATOM 1837 O O A ARG A 1 232 ? 13.573 25.435 12.670 0.35 34.30 255 ARG A O 1
ATOM 1838 O O B ARG A 1 232 ? 12.938 25.479 12.604 0.35 39.29 255 ARG A O 1
ATOM 1839 O O C ARG A 1 232 ? 13.361 25.442 12.596 0.30 40.96 255 ARG A O 1
ATOM 1861 N N . ILE A 1 233 ? 13.274 27.642 13.070 1.00 37.13 256 ILE A N 1
ATOM 1862 C CA . ILE A 1 233 ? 13.226 28.057 11.666 1.00 28.71 256 ILE A CA 1
ATOM 1863 C C . ILE A 1 233 ? 14.593 27.965 10.909 1.00 32.18 256 ILE A C 1
ATOM 1864 O O . ILE A 1 233 ? 14.658 27.483 9.784 1.00 38.89 256 ILE A O 1
ATOM 1869 N N . ALA A 1 234 ? 15.670 28.423 11.541 1.00 28.74 257 ALA A N 1
ATOM 1870 C CA . ALA A 1 234 ? 17.021 28.396 10.967 1.00 27.77 257 ALA A CA 1
ATOM 1871 C C . ALA A 1 234 ? 17.681 26.991 10.977 1.00 28.59 257 ALA A C 1
ATOM 1872 O O . ALA A 1 234 ? 18.572 26.707 10.190 1.00 31.91 257 ALA A O 1
ATOM 1874 N N . GLY A 1 235 ? 17.312 26.168 11.954 1.00 31.42 258 GLY A N 1
ATOM 1875 C CA . GLY A 1 235 ? 17.903 24.836 12.134 1.00 29.87 258 GLY A CA 1
ATOM 1876 C C . GLY A 1 235 ? 19.421 24.880 12.185 1.00 30.35 258 GLY A C 1
ATOM 1877 O O . GLY A 1 235 ? 20.017 25.635 12.996 1.00 27.79 258 GLY A O 1
ATOM 1878 N N . LYS A 1 236 ? 20.040 24.067 11.331 1.00 29.91 259 LYS A N 1
ATOM 1879 C CA . LYS A 1 236 ? 21.465 23.839 11.421 1.00 29.19 259 LYS A CA 1
ATOM 1880 C C . LYS A 1 236 ? 22.262 25.097 11.071 1.00 30.67 259 LYS A C 1
ATOM 1881 O O . LYS A 1 236 ? 23.377 25.300 11.635 1.00 29.12 259 LYS A O 1
ATOM 1887 N N . SER A 1 237 ? 21.700 25.948 10.193 1.00 25.80 260 SER A N 1
ATOM 1888 C CA . SER A 1 237 ? 22.298 27.234 9.879 1.00 23.00 260 SER A CA 1
ATOM 1889 C C . SER A 1 237 ? 22.500 28.198 11.106 1.00 23.10 260 SER A C 1
ATOM 1890 O O . SER A 1 237 ? 23.265 29.135 11.015 1.00 26.99 260 SER A O 1
ATOM 1893 N N . ALA A 1 238 ? 21.824 27.986 12.218 1.00 25.67 261 ALA A N 1
ATOM 1894 C CA . ALA A 1 238 ? 21.959 28.833 13.417 1.00 21.38 261 ALA A CA 1
ATOM 1895 C C . ALA A 1 238 ? 23.225 28.493 14.180 1.00 20.54 261 ALA A C 1
ATOM 1896 O O . ALA A 1 238 ? 23.596 29.260 15.071 1.00 23.57 261 ALA A O 1
ATOM 1898 N N . GLU A 1 239 ? 23.908 27.381 13.843 1.00 23.90 262 GLU A N 1
ATOM 1899 C CA . GLU A 1 239 ? 25.067 26.952 14.633 1.00 24.41 262 GLU A CA 1
ATOM 1900 C C . GLU A 1 239 ? 26.067 28.100 14.704 1.00 20.46 262 GLU A C 1
ATOM 1901 O O . GLU A 1 239 ? 26.349 28.720 13.706 1.00 24.05 262 GLU A O 1
ATOM 1907 N N . GLY A 1 240 ? 26.567 28.400 15.909 1.00 22.04 263 GLY A N 1
ATOM 1908 C CA . GLY A 1 240 ? 27.664 29.370 16.064 1.00 20.45 263 GLY A CA 1
ATOM 1909 C C . GLY A 1 240 ? 27.282 30.823 16.026 1.00 21.81 263 GLY A C 1
ATOM 1910 O O . GLY A 1 240 ? 28.158 31.683 16.152 1.00 22.93 263 GLY A O 1
ATOM 1911 N N . VAL A 1 241 ? 25.981 31.101 15.842 1.00 22.33 264 VAL A N 1
ATOM 1912 C CA . VAL A 1 241 ? 25.484 32.478 15.749 1.00 22.02 264 VAL A CA 1
ATOM 1913 C C . VAL A 1 241 ? 25.846 33.150 17.039 1.00 23.20 264 VAL A C 1
ATOM 1914 O O . VAL A 1 241 ? 25.977 32.475 18.121 1.00 23.09 264 VAL A O 1
ATOM 1918 N N . LEU A 1 242 ? 26.072 34.456 16.966 1.00 21.25 265 LEU A N 1
ATOM 1919 C CA . LEU A 1 242 ? 26.183 35.253 18.205 1.00 19.45 265 LEU A CA 1
ATOM 1920 C C . LEU A 1 242 ? 24.954 36.127 18.247 1.00 21.10 265 LEU A C 1
ATOM 1921 O O . LEU A 1 242 ? 24.589 36.751 17.253 1.00 24.40 265 LEU A O 1
ATOM 1942 N N . ALA A 1 244 ? 22.604 38.871 20.704 1.00 19.69 267 ALA A N 1
ATOM 1943 C CA . ALA A 1 244 ? 22.388 39.691 21.900 1.00 19.02 267 ALA A CA 1
ATOM 1944 C C . ALA A 1 244 ? 21.069 39.235 22.493 1.00 17.45 267 ALA A C 1
ATOM 1945 O O . ALA A 1 244 ? 20.097 38.984 21.754 1.00 21.12 267 ALA A O 1
ATOM 1947 N N . SER A 1 245 ? 21.039 39.074 23.819 1.00 18.52 268 SER A N 1
ATOM 1948 C CA . SER A 1 245 ? 19.845 38.603 24.506 1.00 18.93 268 SER A CA 1
ATOM 1949 C C . SER A 1 245 ? 19.759 39.246 25.849 1.00 19.39 268 SER A C 1
ATOM 1950 O O . SER A 1 245 ? 20.758 39.553 26.457 1.00 20.29 268 SER A O 1
ATOM 1953 N N . GLY A 1 246 ? 18.544 39.418 26.324 1.00 18.14 269 GLY A N 1
ATOM 1954 C CA . GLY A 1 246 ? 18.337 39.645 27.727 1.00 18.56 269 GLY A CA 1
ATOM 1955 C C . GLY A 1 246 ? 18.747 38.417 28.527 1.00 17.78 269 GLY A C 1
ATOM 1956 O O . GLY A 1 246 ? 18.774 37.299 28.008 1.00 18.80 269 GLY A O 1
ATOM 1957 N N . PRO A 1 247 ? 19.040 38.614 29.811 1.00 19.01 270 PRO A N 1
ATOM 1958 C CA . PRO A 1 247 ? 19.517 37.549 30.702 1.00 17.88 270 PRO A CA 1
ATOM 1959 C C . PRO A 1 247 ? 18.474 36.504 31.029 1.00 18.22 270 PRO A C 1
ATOM 1960 O O . PRO A 1 247 ? 18.792 35.440 31.574 1.00 19.15 270 PRO A O 1
ATOM 1964 N N . VAL A 1 248 ? 17.210 36.801 30.740 1.00 16.22 271 VAL A N 1
ATOM 1965 C CA . VAL A 1 248 ? 16.127 35.838 30.992 1.00 14.82 271 VAL A CA 1
ATOM 1966 C C . VAL A 1 248 ? 16.331 34.557 30.225 1.00 19.36 271 VAL A C 1
ATOM 1967 O O . VAL A 1 248 ? 15.753 33.531 30.564 1.00 19.23 271 VAL A O 1
ATOM 1979 N N . ASP A 1 250 ? 18.934 32.836 30.205 1.00 19.80 273 ASP A N 1
ATOM 1980 C CA . ASP A 1 250 ? 19.720 31.888 31.032 1.00 21.13 273 ASP A CA 1
ATOM 1981 C C . ASP A 1 250 ? 19.861 32.312 32.485 1.00 20.68 273 ASP A C 1
ATOM 1982 O O . ASP A 1 250 ? 20.955 32.635 32.917 1.00 21.87 273 ASP A O 1
ATOM 1987 N N . PRO A 1 251 ? 18.765 32.237 33.269 1.00 19.47 274 PRO A N 1
ATOM 1988 C CA . PRO A 1 251 ? 18.908 32.561 34.679 1.00 17.75 274 PRO A CA 1
ATOM 1989 C C . PRO A 1 251 ? 19.786 31.537 35.430 1.00 20.38 274 PRO A C 1
ATOM 1990 O O . PRO A 1 251 ? 20.481 31.879 36.408 1.00 22.52 274 PRO A O 1
ATOM 1994 N N . GLU A 1 252 ? 19.740 30.304 34.985 1.00 22.69 275 GLU A N 1
ATOM 1995 C CA . GLU A 1 252 ? 20.548 29.239 35.569 1.00 22.43 275 GLU A CA 1
ATOM 1996 C C . GLU A 1 252 ? 22.050 29.580 35.555 1.00 21.18 275 GLU A C 1
ATOM 1997 O O . GLU A 1 252 ? 22.793 29.201 36.474 1.00 25.93 275 GLU A O 1
ATOM 2003 N N . GLY A 1 253 ? 22.492 30.272 34.508 1.00 23.58 276 GLY A N 1
ATOM 2004 C CA . GLY A 1 253 ? 23.898 30.616 34.316 1.00 23.96 276 GLY A CA 1
ATOM 2005 C C . GLY A 1 253 ? 24.318 31.853 35.114 1.00 22.11 276 GLY A C 1
ATOM 2006 O O . GLY A 1 253 ? 25.499 32.174 35.179 1.00 26.77 276 GLY A O 1
ATOM 2007 N N . GLN A 1 254 ? 23.342 32.563 35.700 1.00 22.36 277 GLN A N 1
ATOM 2008 C CA . GLN A 1 254 ? 23.634 33.758 36.476 1.00 23.62 277 GLN A CA 1
ATOM 2009 C C . GLN A 1 254 ? 24.076 33.365 37.884 1.00 25.93 277 GLN A C 1
ATOM 2010 O O . GLN A 1 254 ? 23.687 32.318 38.419 1.00 27.84 277 GLN A O 1
ATOM 2016 N N . ASP A 1 255 ? 24.857 34.243 38.514 1.00 33.04 278 ASP A N 1
ATOM 2017 C CA . ASP A 1 255 ? 25.172 34.087 39.939 1.00 31.70 278 ASP A CA 1
ATOM 2018 C C . ASP A 1 255 ? 23.933 34.445 40.758 1.00 24.10 278 ASP A C 1
ATOM 2019 O O . ASP A 1 255 ? 23.097 35.212 40.287 1.00 27.72 278 ASP A O 1
ATOM 2024 N N . ASP A 1 256 ? 23.805 33.874 41.953 1.00 28.49 279 ASP A N 1
ATOM 2025 C CA . ASP A 1 256 ? 22.677 34.211 42.840 1.00 27.13 279 ASP A CA 1
ATOM 2026 C C . ASP A 1 256 ? 22.688 35.690 43.183 1.00 24.20 279 ASP A C 1
ATOM 2027 O O . ASP A 1 256 ? 21.655 36.278 43.528 1.00 26.25 279 ASP A O 1
ATOM 2032 N N . SER A 1 257 ? 23.843 36.311 43.076 1.00 24.88 280 SER A N 1
ATOM 2033 C CA . SER A 1 257 ? 23.919 37.715 43.411 1.00 21.92 280 SER A CA 1
ATOM 2034 C C . SER A 1 257 ? 23.259 38.590 42.337 1.00 22.20 280 SER A C 1
ATOM 2035 O O . SER A 1 257 ? 23.066 39.775 42.567 1.00 26.51 280 SER A O 1
ATOM 2038 N N . ALA A 1 258 ? 22.977 38.050 41.156 1.00 20.76 281 ALA A N 1
ATOM 2039 C CA . ALA A 1 258 ? 22.330 38.855 40.098 1.00 18.02 281 ALA A CA 1
ATOM 2040 C C . ALA A 1 258 ? 20.868 39.108 40.431 1.00 19.10 281 ALA A C 1
ATOM 2041 O O . ALA A 1 258 ? 20.097 38.168 40.640 1.00 20.47 281 ALA A O 1
ATOM 2043 N N . LEU A 1 259 ? 20.510 40.397 40.473 1.00 17.79 282 LEU A N 1
ATOM 2044 C CA . LEU A 1 259 ? 19.141 40.847 40.773 1.00 18.55 282 LEU A CA 1
ATOM 2045 C C . LEU A 1 259 ? 18.145 40.312 39.740 1.00 17.68 282 LEU A C 1
ATOM 2046 O O . LEU A 1 259 ? 16.972 40.166 40.022 1.00 18.35 282 LEU A O 1
ATOM 2051 N N . THR A 1 260 ? 18.625 40.045 38.533 1.00 16.21 283 THR A N 1
ATOM 2052 C CA . THR A 1 260 ? 17.771 39.521 37.460 1.00 17.38 283 THR A CA 1
ATOM 2053 C C . THR A 1 260 ? 17.417 38.026 37.639 1.00 17.39 283 THR A C 1
ATOM 2054 O O . THR A 1 260 ? 16.461 37.527 37.031 1.00 17.24 283 THR A O 1
ATOM 2058 N N . LYS A 1 261 ? 18.182 37.304 38.471 1.00 18.06 284 LYS A N 1
ATOM 2059 C CA . LYS A 1 261 ? 18.059 35.840 38.514 1.00 16.21 284 LYS A CA 1
ATOM 2060 C C . LYS A 1 261 ? 16.700 35.364 39.034 1.00 18.27 284 LYS A C 1
ATOM 2061 O O . LYS A 1 261 ? 16.023 34.532 38.365 1.00 18.15 284 LYS A O 1
ATOM 2067 N N . LYS A 1 262 ? 16.305 35.862 40.186 1.00 19.53 285 LYS A N 1
ATOM 2068 C CA . LYS A 1 262 ? 15.068 35.445 40.818 1.00 19.66 285 LYS A CA 1
ATOM 2069 C C . LYS A 1 262 ? 13.867 35.693 39.865 1.00 18.41 285 LYS A C 1
ATOM 2070 O O . LYS A 1 262 ? 13.114 34.776 39.599 1.00 18.31 285 LYS A O 1
ATOM 2076 N N . PRO A 1 263 ? 13.693 36.935 39.343 1.00 17.48 286 PRO A N 1
ATOM 2077 C CA . PRO A 1 263 ? 12.512 37.114 38.510 1.00 17.11 286 PRO A CA 1
ATOM 2078 C C . PRO A 1 263 ? 12.562 36.285 37.184 1.00 16.33 286 PRO A C 1
ATOM 2079 O O . PRO A 1 263 ? 11.520 35.868 36.644 1.00 18.41 286 PRO A O 1
ATOM 2083 N N . GLY A 1 264 ? 13.749 36.054 36.660 1.00 16.32 287 GLY A N 1
ATOM 2084 C CA . GLY A 1 264 ? 13.913 35.178 35.499 1.00 15.90 287 GLY A CA 1
ATOM 2085 C C . GLY A 1 264 ? 13.529 33.744 35.784 1.00 18.26 287 GLY A C 1
ATOM 2086 O O . GLY A 1 264 ? 12.789 33.125 35.017 1.00 18.21 287 GLY A O 1
ATOM 2087 N N . LEU A 1 265 ? 13.974 33.222 36.921 1.00 18.53 288 LEU A N 1
ATOM 2088 C CA . LEU A 1 265 ? 13.561 31.898 37.312 1.00 18.68 288 LEU A CA 1
ATOM 2089 C C . LEU A 1 265 ? 12.063 31.823 37.522 1.00 18.48 288 LEU A C 1
ATOM 2090 O O . LEU A 1 265 ? 11.423 30.818 37.154 1.00 18.60 288 LEU A O 1
ATOM 2095 N N A GLU A 1 266 ? 11.470 32.865 38.112 0.50 17.15 289 GLU A N 1
ATOM 2096 N N B GLU A 1 266 ? 11.491 32.871 38.097 0.50 17.51 289 GLU A N 1
ATOM 2097 C CA A GLU A 1 266 ? 10.030 32.853 38.350 0.50 17.10 289 GLU A CA 1
ATOM 2098 C CA B GLU A 1 266 ? 10.079 32.862 38.350 0.50 17.40 289 GLU A CA 1
ATOM 2099 C C A GLU A 1 266 ? 9.283 32.755 37.033 0.50 18.89 289 GLU A C 1
ATOM 2100 C C B GLU A 1 266 ? 9.291 32.770 37.049 0.50 19.01 289 GLU A C 1
ATOM 2101 O O A GLU A 1 266 ? 8.418 31.908 36.875 0.50 18.69 289 GLU A O 1
ATOM 2102 O O B GLU A 1 266 ? 8.404 31.942 36.923 0.50 18.79 289 GLU A O 1
ATOM 2113 N N . LEU A 1 267 ? 9.590 33.651 36.096 1.00 16.41 290 LEU A N 1
ATOM 2114 C CA . LEU A 1 267 ? 8.868 33.650 34.827 1.00 16.44 290 LEU A CA 1
ATOM 2115 C C . LEU A 1 267 ? 9.087 32.346 34.064 1.00 16.61 290 LEU A C 1
ATOM 2116 O O . LEU A 1 267 ? 8.146 31.724 33.601 1.00 17.88 290 LEU A O 1
ATOM 2121 N N . ASN A 1 268 ? 10.340 31.956 33.910 1.00 16.41 291 ASN A N 1
ATOM 2122 C CA . ASN A 1 268 ? 10.616 30.770 33.140 1.00 16.57 291 ASN A CA 1
ATOM 2123 C C . ASN A 1 268 ? 10.007 29.475 33.750 1.00 17.65 291 ASN A C 1
ATOM 2124 O O . ASN A 1 268 ? 9.462 28.643 33.028 1.00 17.46 291 ASN A O 1
ATOM 2129 N N . THR A 1 269 ? 10.067 29.308 35.062 1.00 17.18 292 THR A N 1
ATOM 2130 C CA . THR A 1 269 ? 9.440 28.144 35.691 1.00 18.41 292 THR A CA 1
ATOM 2131 C C . THR A 1 269 ? 7.947 28.121 35.335 1.00 20.63 292 THR A C 1
ATOM 2132 O O . THR A 1 269 ? 7.408 27.101 34.937 1.00 20.21 292 THR A O 1
ATOM 2136 N N . ALA A 1 270 ? 7.288 29.260 35.455 1.00 19.61 293 ALA A N 1
ATOM 2137 C CA . ALA A 1 270 ? 5.848 29.344 35.209 1.00 17.18 293 ALA A CA 1
ATOM 2138 C C . ALA A 1 270 ? 5.537 29.084 33.711 1.00 16.70 293 ALA A C 1
ATOM 2139 O O . ALA A 1 270 ? 4.674 28.282 33.367 1.00 18.85 293 ALA A O 1
ATOM 2141 N N . TYR A 1 271 ? 6.240 29.797 32.836 1.00 17.17 294 TYR A N 1
ATOM 2142 C CA . TYR A 1 271 ? 5.966 29.734 31.411 1.00 16.60 294 TYR A CA 1
ATOM 2143 C C . TYR A 1 271 ? 6.276 28.323 30.887 1.00 16.00 294 TYR A C 1
ATOM 2144 O O . TYR A 1 271 ? 5.503 27.761 30.116 1.00 16.95 294 TYR A O 1
ATOM 2153 N N . GLU A 1 272 ? 7.416 27.780 31.300 1.00 17.45 295 GLU A N 1
ATOM 2154 C CA . GLU A 1 272 ? 7.835 26.473 30.794 1.00 16.87 295 GLU A CA 1
ATOM 2155 C C . GLU A 1 272 ? 7.032 25.331 31.425 1.00 18.06 295 GLU A C 1
ATOM 2156 O O . GLU A 1 272 ? 6.879 24.310 30.795 1.00 17.77 295 GLU A O 1
ATOM 2162 N N . ALA A 1 273 ? 6.488 25.503 32.625 1.00 17.54 296 ALA A N 1
ATOM 2163 C CA . ALA A 1 273 ? 5.560 24.501 33.167 1.00 19.78 296 ALA A CA 1
ATOM 2164 C C . ALA A 1 273 ? 4.285 24.382 32.309 1.00 18.37 296 ALA A C 1
ATOM 2165 O O . ALA A 1 273 ? 3.827 23.272 32.025 1.00 18.70 296 ALA A O 1
ATOM 2167 N N . LYS A 1 274 ? 3.768 25.508 31.803 1.00 17.22 297 LYS A N 1
ATOM 2168 C CA . LYS A 1 274 ? 2.561 25.440 30.977 1.00 16.54 297 LYS A CA 1
ATOM 2169 C C . LYS A 1 274 ? 2.885 25.118 29.506 1.00 14.89 297 LYS A C 1
ATOM 2170 O O . LYS A 1 274 ? 2.139 24.422 28.834 1.00 16.83 297 LYS A O 1
ATOM 2176 N N . TYR A 1 275 ? 3.954 25.680 28.974 1.00 14.97 298 TYR A N 1
ATOM 2177 C CA . TYR A 1 275 ? 4.189 25.626 27.528 1.00 14.74 298 TYR A CA 1
ATOM 2178 C C . TYR A 1 275 ? 5.369 24.724 27.127 1.00 15.96 298 TYR A C 1
ATOM 2179 O O . TYR A 1 275 ? 5.596 24.513 25.954 1.00 15.80 298 TYR A O 1
ATOM 2188 N N . GLY A 1 276 ? 6.089 24.194 28.124 1.00 16.11 299 GLY A N 1
ATOM 2189 C CA . GLY A 1 276 ? 7.088 23.172 27.897 1.00 16.62 299 GLY A CA 1
ATOM 2190 C C . GLY A 1 276 ? 8.516 23.655 28.053 1.00 15.81 299 GLY A C 1
ATOM 2191 O O . GLY A 1 276 ? 8.796 24.858 28.024 1.00 17.06 299 GLY A O 1
ATOM 2192 N N . PRO A 1 277 ? 9.435 22.714 28.191 1.00 17.18 300 PRO A N 1
ATOM 2193 C CA . PRO A 1 277 ? 10.801 23.083 28.311 1.00 16.83 300 PRO A CA 1
ATOM 2194 C C . PRO A 1 277 ? 11.350 23.931 27.184 1.00 17.34 300 PRO A C 1
ATOM 2195 O O . PRO A 1 277 ? 10.990 23.778 26.009 1.00 18.79 300 PRO A O 1
ATOM 2199 N N . ASN A 1 278 ? 12.226 24.853 27.571 1.00 20.64 301 ASN A N 1
ATOM 2200 C CA . ASN A 1 278 ? 12.847 25.792 26.631 1.00 20.20 301 ASN A CA 1
ATOM 2201 C C . ASN A 1 278 ? 11.901 26.642 25.785 1.00 19.44 301 ASN A C 1
ATOM 2202 O O . ASN A 1 278 ? 12.281 27.141 24.732 1.00 22.21 301 ASN A O 1
ATOM 2207 N N . SER A 1 279 ? 10.719 26.872 26.313 1.00 17.10 302 SER A N 1
ATOM 2208 C CA . SER A 1 279 ? 9.797 27.804 25.693 1.00 17.45 302 SER A CA 1
ATOM 2209 C C . SER A 1 279 ? 9.986 29.241 26.177 1.00 17.73 302 SER A C 1
ATOM 2210 O O . SER A 1 279 ? 9.264 30.112 25.724 1.00 16.95 302 SER A O 1
ATOM 2213 N N . ARG A 1 280 ? 10.965 29.487 27.055 1.00 17.27 303 ARG A N 1
ATOM 2214 C CA . ARG A 1 280 ? 11.298 30.858 27.483 1.00 17.56 303 ARG A CA 1
ATOM 2215 C C . ARG A 1 280 ? 11.591 31.721 26.258 1.00 14.78 303 ARG A C 1
ATOM 2216 O O . ARG A 1 280 ? 12.062 31.234 25.236 1.00 16.42 303 ARG A O 1
ATOM 2224 N N . SER A 1 281 ? 11.364 33.018 26.397 1.00 15.33 304 SER A N 1
ATOM 2225 C CA . SER A 1 281 ? 11.669 33.992 25.351 1.00 15.05 304 SER A CA 1
ATOM 2226 C C . SER A 1 281 ? 12.036 35.355 25.920 1.00 15.28 304 SER A C 1
ATOM 2227 O O . SER A 1 281 ? 11.606 35.756 26.995 1.00 16.55 304 SER A O 1
ATOM 2230 N N . GLN A 1 282 ? 12.786 36.062 25.101 1.00 16.19 305 GLN A N 1
ATOM 2231 C CA . GLN A 1 282 ? 12.997 37.517 25.211 1.00 15.81 305 GLN A CA 1
ATOM 2232 C C . GLN A 1 282 ? 11.689 38.247 25.434 1.00 13.78 305 GLN A C 1
ATOM 2233 O O . GLN A 1 282 ? 11.612 39.171 26.240 1.00 14.60 305 GLN A O 1
ATOM 2239 N N . PHE A 1 283 ? 10.671 37.829 24.701 1.00 14.91 306 PHE A N 1
ATOM 2240 C CA . PHE A 1 283 ? 9.425 38.612 24.547 1.00 13.30 306 PHE A CA 1
ATOM 2241 C C . PHE A 1 283 ? 8.465 38.444 25.726 1.00 12.27 306 PHE A C 1
ATOM 2242 O O . PHE A 1 283 ? 7.953 39.432 26.287 1.00 14.18 306 PHE A O 1
ATOM 2250 N N . ALA A 1 284 ? 8.270 37.189 26.162 1.00 13.90 307 ALA A N 1
ATOM 2251 C CA . ALA A 1 284 ? 7.468 36.917 27.365 1.00 15.23 307 ALA A CA 1
ATOM 2252 C C . ALA A 1 284 ? 7.968 37.812 28.538 1.00 13.72 307 ALA A C 1
ATOM 2253 O O . ALA A 1 284 ? 7.200 38.293 29.353 1.00 14.50 307 ALA A O 1
ATOM 2255 N N . ALA A 1 285 ? 9.293 37.926 28.641 1.00 13.68 308 ALA A N 1
ATOM 2256 C CA . ALA A 1 285 ? 9.934 38.643 29.700 1.00 13.94 308 ALA A CA 1
ATOM 2257 C C . ALA A 1 285 ? 9.566 40.116 29.702 1.00 13.45 308 ALA A C 1
ATOM 2258 O O . ALA A 1 285 ? 9.526 40.720 30.777 1.00 13.74 308 ALA A O 1
ATOM 2260 N N . HIS A 1 286 ? 9.331 40.722 28.544 1.00 15.00 309 HIS A N 1
ATOM 2261 C CA . HIS A 1 286 ? 9.012 42.153 28.539 1.00 13.66 309 HIS A CA 1
ATOM 2262 C C . HIS A 1 286 ? 7.674 42.448 29.169 1.00 14.14 309 HIS A C 1
ATOM 2263 O O . HIS A 1 286 ? 7.579 43.414 29.929 1.00 14.20 309 HIS A O 1
ATOM 2270 N N . SER A 1 287 ? 6.629 41.674 28.858 1.00 14.43 310 SER A N 1
ATOM 2271 C CA . SER A 1 287 ? 5.357 41.890 29.540 1.00 15.99 310 SER A CA 1
ATOM 2272 C C . SER A 1 287 ? 5.438 41.535 31.036 1.00 14.74 310 SER A C 1
ATOM 2273 O O . SER A 1 287 ? 4.957 42.283 31.885 1.00 14.70 310 SER A O 1
ATOM 2276 N N . PHE A 1 288 ? 6.091 40.428 31.373 1.00 13.68 311 PHE A N 1
ATOM 2277 C CA . PHE A 1 288 ? 6.317 40.063 32.767 1.00 15.18 311 PHE A CA 1
ATOM 2278 C C . PHE A 1 288 ? 7.017 41.202 33.525 1.00 14.36 311 PHE A C 1
ATOM 2279 O O . PHE A 1 288 ? 6.610 41.577 34.624 1.00 15.73 311 PHE A O 1
ATOM 2287 N N . ASP A 1 289 ? 8.082 41.727 32.928 1.00 14.03 312 ASP A N 1
ATOM 2288 C CA . ASP A 1 289 ? 8.878 42.766 33.585 1.00 15.23 312 ASP A CA 1
ATOM 2289 C C . ASP A 1 289 ? 8.090 44.073 33.714 1.00 13.59 312 ASP A C 1
ATOM 2290 O O . ASP A 1 289 ? 8.272 44.805 34.671 1.00 15.17 312 ASP A O 1
ATOM 2295 N N . ALA A 1 290 ? 7.238 44.382 32.731 1.00 13.70 313 ALA A N 1
ATOM 2296 C CA . ALA A 1 290 ? 6.425 45.579 32.824 1.00 13.33 313 ALA A CA 1
ATOM 2297 C C . ALA A 1 290 ? 5.584 45.551 34.117 1.00 13.32 313 ALA A C 1
ATOM 2298 O O . ALA A 1 290 ? 5.399 46.583 34.805 1.00 13.61 313 ALA A O 1
ATOM 2300 N N . PHE A 1 291 ? 5.077 44.380 34.482 1.00 13.98 314 PHE A N 1
ATOM 2301 C CA . PHE A 1 291 ? 4.344 44.219 35.740 1.00 13.70 314 PHE A CA 1
ATOM 2302 C C . PHE A 1 291 ? 5.238 44.287 36.954 1.00 16.37 314 PHE A C 1
ATOM 2303 O O . PHE A 1 291 ? 4.789 44.768 37.988 1.00 15.32 314 PHE A O 1
ATOM 2311 N N . LYS A 1 292 ? 6.469 43.788 36.864 1.00 16.28 315 LYS A N 1
ATOM 2312 C CA . LYS A 1 292 ? 7.431 43.989 37.951 1.00 18.14 315 LYS A CA 1
ATOM 2313 C C . LYS A 1 292 ? 7.647 45.490 38.158 1.00 15.25 315 LYS A C 1
ATOM 2314 O O . LYS A 1 292 ? 7.714 45.951 39.300 1.00 15.80 315 LYS A O 1
ATOM 2320 N N . VAL A 1 293 ? 7.708 46.281 37.072 1.00 15.19 316 VAL A N 1
ATOM 2321 C CA . VAL A 1 293 ? 7.822 47.748 37.223 1.00 14.09 316 VAL A CA 1
ATOM 2322 C C . VAL A 1 293 ? 6.598 48.307 37.944 1.00 13.58 316 VAL A C 1
ATOM 2323 O O . VAL A 1 293 ? 6.727 49.132 38.870 1.00 15.43 316 VAL A O 1
ATOM 2327 N N . LEU A 1 294 ? 5.402 47.871 37.516 1.00 13.14 317 LEU A N 1
ATOM 2328 C CA . LEU A 1 294 ? 4.186 48.271 38.189 1.00 13.80 317 LEU A CA 1
ATOM 2329 C C . LEU A 1 294 ? 4.147 47.891 39.678 1.00 13.88 317 LEU A C 1
ATOM 2330 O O . LEU A 1 294 ? 3.647 48.679 40.496 1.00 15.00 317 LEU A O 1
ATOM 2335 N N . GLU A 1 295 ? 4.652 46.723 40.052 1.00 15.42 318 GLU A N 1
ATOM 2336 C CA . GLU A 1 295 ? 4.720 46.376 41.465 1.00 15.96 318 GLU A CA 1
ATOM 2337 C C . GLU A 1 295 ? 5.548 47.372 42.303 1.00 15.95 318 GLU A C 1
ATOM 2338 O O . GLU A 1 295 ? 5.269 47.505 43.483 1.00 15.77 318 GLU A O 1
ATOM 2344 N N . ARG A 1 296 ? 6.525 48.048 41.698 1.00 16.18 319 ARG A N 1
ATOM 2345 C CA . ARG A 1 296 ? 7.318 49.100 42.375 1.00 16.61 319 ARG A CA 1
ATOM 2346 C C . ARG A 1 296 ? 6.609 50.448 42.340 1.00 16.81 319 ARG A C 1
ATOM 2347 O O . ARG A 1 296 ? 6.550 51.142 43.373 1.00 19.02 319 ARG A O 1
ATOM 2355 N N . VAL A 1 297 ? 6.090 50.844 41.168 1.00 15.82 320 VAL A N 1
ATOM 2356 C CA . VAL A 1 297 ? 5.685 52.230 41.034 1.00 14.99 320 VAL A CA 1
ATOM 2357 C C . VAL A 1 297 ? 4.223 52.455 41.479 1.00 15.81 320 VAL A C 1
ATOM 2358 O O . VAL A 1 297 ? 3.862 53.528 41.938 1.00 17.74 320 VAL A O 1
ATOM 2362 N N . VAL A 1 298 ? 3.365 51.470 41.307 1.00 14.05 321 VAL A N 1
ATOM 2363 C CA . VAL A 1 298 ? 1.960 51.628 41.697 1.00 15.43 321 VAL A CA 1
ATOM 2364 C C . VAL A 1 298 ? 1.805 51.897 43.209 1.00 16.06 321 VAL A C 1
ATOM 2365 O O . VAL A 1 298 ? 1.019 52.778 43.577 1.00 16.64 321 VAL A O 1
ATOM 2369 N N . PRO A 1 299 ? 2.497 51.123 44.087 1.00 16.11 322 PRO A N 1
ATOM 2370 C CA . PRO A 1 299 ? 2.307 51.489 45.519 1.00 16.32 322 PRO A CA 1
ATOM 2371 C C . PRO A 1 299 ? 2.720 52.926 45.841 1.00 17.58 322 PRO A C 1
ATOM 2372 O O . PRO A 1 299 ? 2.091 53.566 46.660 1.00 19.23 322 PRO A O 1
ATOM 2376 N N . VAL A 1 300 ? 3.739 53.445 45.154 1.00 15.30 323 VAL A N 1
ATOM 2377 C CA . VAL A 1 300 ? 4.137 54.830 45.325 1.00 15.95 323 VAL A CA 1
ATOM 2378 C C . VAL A 1 300 ? 2.996 55.784 44.915 1.00 14.52 323 VAL A C 1
ATOM 2379 O O . VAL A 1 300 ? 2.607 56.684 45.702 1.00 16.57 323 VAL A O 1
ATOM 2383 N N . ALA A 1 301 ? 2.438 55.531 43.742 1.00 15.54 324 ALA A N 1
ATOM 2384 C CA . ALA A 1 301 ? 1.337 56.317 43.231 1.00 13.08 324 ALA A CA 1
ATOM 2385 C C . ALA A 1 301 ? 0.120 56.224 44.177 1.00 14.52 324 ALA A C 1
ATOM 2386 O O . ALA A 1 301 ? -0.560 57.238 44.437 1.00 16.68 324 ALA A O 1
ATOM 2388 N N . LEU A 1 302 ? -0.151 55.034 44.706 1.00 15.42 325 LEU A N 1
ATOM 2389 C CA . LEU A 1 302 ? -1.307 54.817 45.589 1.00 16.22 325 LEU A CA 1
ATOM 2390 C C . LEU A 1 302 ? -1.233 55.622 46.922 1.00 15.91 325 LEU A C 1
ATOM 2391 O O . LEU A 1 302 ? -2.241 55.884 47.558 1.00 17.53 325 LEU A O 1
ATOM 2396 N N . LYS A 1 303 ? -0.033 56.024 47.317 1.00 15.57 326 LYS A N 1
ATOM 2397 C CA . LYS A 1 303 ? 0.138 56.825 48.498 1.00 15.66 326 LYS A CA 1
ATOM 2398 C C . LYS A 1 303 ? -0.555 58.148 48.401 1.00 15.90 326 LYS A C 1
ATOM 2399 O O . LYS A 1 303 ? -1.029 58.644 49.444 1.00 20.60 326 LYS A O 1
ATOM 2405 N N . THR A 1 304 ? -0.584 58.724 47.188 1.00 16.40 327 THR A N 1
ATOM 2406 C CA . THR A 1 304 ? -0.975 60.120 46.993 1.00 17.52 327 THR A CA 1
ATOM 2407 C C . THR A 1 304 ? -2.102 60.351 45.970 1.00 16.90 327 THR A C 1
ATOM 2408 O O . THR A 1 304 ? -2.550 61.474 45.783 1.00 19.00 327 THR A O 1
ATOM 2412 N N . ALA A 1 305 ? -2.570 59.303 45.300 1.00 16.52 328 ALA A N 1
ATOM 2413 C CA . ALA A 1 305 ? -3.549 59.449 44.237 1.00 14.57 328 ALA A CA 1
ATOM 2414 C C . ALA A 1 305 ? -4.393 58.195 44.125 1.00 14.98 328 ALA A C 1
ATOM 2415 O O . ALA A 1 305 ? -3.970 57.096 44.408 1.00 17.48 328 ALA A O 1
ATOM 2417 N N . LYS A 1 306 ? -5.607 58.387 43.649 1.00 16.96 329 LYS A N 1
ATOM 2418 C CA . LYS A 1 306 ? -6.555 57.321 43.459 1.00 17.05 329 LYS A CA 1
ATOM 2419 C C . LYS A 1 306 ? -6.517 56.799 42.025 1.00 16.14 329 LYS A C 1
ATOM 2420 O O . LYS A 1 306 ? -6.494 57.598 41.072 1.00 15.84 329 LYS A O 1
ATOM 2426 N N . PRO A 1 307 ? -6.560 55.479 41.845 1.00 16.67 330 PRO A N 1
ATOM 2427 C CA . PRO A 1 307 ? -6.655 54.905 40.503 1.00 16.45 330 PRO A CA 1
ATOM 2428 C C . PRO A 1 307 ? -7.807 55.507 39.721 1.00 16.01 330 PRO A C 1
ATOM 2429 O O . PRO A 1 307 ? -8.858 55.858 40.276 1.00 15.73 330 PRO A O 1
ATOM 2433 N N . GLY A 1 308 ? -7.622 55.567 38.407 1.00 15.01 331 GLY A N 1
ATOM 2434 C CA . GLY A 1 308 ? -8.635 56.078 37.501 1.00 15.72 331 GLY A CA 1
ATOM 2435 C C . GLY A 1 308 ? -8.696 57.580 37.366 1.00 17.35 331 GLY A C 1
ATOM 2436 O O . GLY A 1 308 ? -9.651 58.129 36.771 1.00 24.61 331 GLY A O 1
ATOM 2437 N N . THR A 1 309 ? -7.667 58.247 37.872 1.00 17.33 332 THR A N 1
ATOM 2438 C CA . THR A 1 309 ? -7.590 59.699 37.848 1.00 18.58 332 THR A CA 1
ATOM 2439 C C . THR A 1 309 ? -6.321 60.178 37.170 1.00 18.20 332 THR A C 1
ATOM 2440 O O . THR A 1 309 ? -5.308 59.454 37.158 1.00 17.52 332 THR A O 1
ATOM 2444 N N . GLN A 1 310 ? -6.346 61.405 36.653 1.00 18.96 333 GLN A N 1
ATOM 2445 C CA . GLN A 1 310 ? -5.136 61.985 36.086 1.00 16.86 333 GLN A CA 1
ATOM 2446 C C . GLN A 1 310 ? -4.012 62.080 37.119 1.00 17.43 333 GLN A C 1
ATOM 2447 O O . GLN A 1 310 ? -2.849 61.933 36.761 1.00 18.46 333 GLN A O 1
ATOM 2453 N N . GLU A 1 311 ? -4.369 62.411 38.355 1.00 18.23 334 GLU A N 1
ATOM 2454 C CA . GLU A 1 311 ? -3.388 62.509 39.435 1.00 18.39 334 GLU A CA 1
ATOM 2455 C C . GLU A 1 311 ? -2.618 61.188 39.616 1.00 17.32 334 GLU A C 1
ATOM 2456 O O . GLU A 1 311 ? -1.421 61.199 39.876 1.00 16.32 334 GLU A O 1
ATOM 2462 N N . PHE A 1 312 ? -3.315 60.071 39.432 1.00 17.23 335 PHE A N 1
ATOM 2463 C CA . PHE A 1 312 ? -2.676 58.749 39.511 1.00 16.84 335 PHE A CA 1
ATOM 2464 C C . PHE A 1 312 ? -1.718 58.502 38.352 1.00 15.36 335 PHE A C 1
ATOM 2465 O O . PHE A 1 312 ? -0.590 58.056 38.547 1.00 15.62 335 PHE A O 1
ATOM 2473 N N A ARG A 1 313 ? -2.148 58.855 37.153 0.50 14.39 336 ARG A N 1
ATOM 2474 N N B ARG A 1 313 ? -2.164 58.845 37.149 0.50 14.33 336 ARG A N 1
ATOM 2475 C CA A ARG A 1 313 ? -1.292 58.743 35.988 0.50 13.97 336 ARG A CA 1
ATOM 2476 C CA B ARG A 1 313 ? -1.326 58.765 35.958 0.50 13.99 336 ARG A CA 1
ATOM 2477 C C A ARG A 1 313 ? -0.029 59.598 36.152 0.50 13.99 336 ARG A C 1
ATOM 2478 C C B ARG A 1 313 ? -0.043 59.595 36.152 0.50 14.01 336 ARG A C 1
ATOM 2479 O O A ARG A 1 313 ? 1.090 59.140 35.862 0.50 14.65 336 ARG A O 1
ATOM 2480 O O B ARG A 1 313 ? 1.073 59.118 35.880 0.50 14.83 336 ARG A O 1
ATOM 2495 N N . GLU A 1 314 ? -0.198 60.816 36.656 1.00 14.67 337 GLU A N 1
ATOM 2496 C CA . GLU A 1 314 ? 0.928 61.682 36.907 1.00 15.39 337 GLU A CA 1
ATOM 2497 C C . GLU A 1 314 ? 1.850 61.099 37.987 1.00 15.31 337 GLU A C 1
ATOM 2498 O O . GLU A 1 314 ? 3.060 61.157 37.862 1.00 16.21 337 GLU A O 1
ATOM 2504 N N . ALA A 1 315 ? 1.283 60.533 39.040 1.00 14.39 338 ALA A N 1
ATOM 2505 C CA . ALA A 1 315 ? 2.086 59.966 40.139 1.00 14.37 338 ALA A CA 1
ATOM 2506 C C . ALA A 1 315 ? 2.853 58.730 39.644 1.00 15.69 338 ALA A C 1
ATOM 2507 O O . ALA A 1 315 ? 3.986 58.507 40.071 1.00 15.77 338 ALA A O 1
ATOM 2509 N N A ILE A 1 316 ? 2.253 57.951 38.741 0.50 14.92 339 ILE A N 1
ATOM 2510 N N B ILE A 1 316 ? 2.245 57.942 38.746 0.50 15.03 339 ILE A N 1
ATOM 2511 C CA A ILE A 1 316 ? 2.989 56.863 38.116 0.50 13.85 339 ILE A CA 1
ATOM 2512 C CA B ILE A 1 316 ? 2.974 56.849 38.111 0.50 14.24 339 ILE A CA 1
ATOM 2513 C C A ILE A 1 316 ? 4.177 57.405 37.325 0.50 13.62 339 ILE A C 1
ATOM 2514 C C B ILE A 1 316 ? 4.169 57.399 37.325 0.50 13.78 339 ILE A C 1
ATOM 2515 O O A ILE A 1 316 ? 5.297 56.886 37.419 0.50 15.21 339 ILE A O 1
ATOM 2516 O O B ILE A 1 316 ? 5.284 56.871 37.416 0.50 15.40 339 ILE A O 1
ATOM 2525 N N . ARG A 1 317 ? 3.909 58.410 36.494 1.00 15.34 340 ARG A N 1
ATOM 2526 C CA . ARG A 1 317 ? 4.983 59.057 35.709 1.00 14.05 340 ARG A CA 1
ATOM 2527 C C . ARG A 1 317 ? 6.153 59.472 36.601 1.00 14.03 340 ARG A C 1
ATOM 2528 O O . ARG A 1 317 ? 7.313 59.198 36.297 1.00 16.49 340 ARG A O 1
ATOM 2536 N N . LYS A 1 318 ? 5.845 60.161 37.687 1.00 15.52 341 LYS A N 1
ATOM 2537 C CA . LYS A 1 318 ? 6.901 60.613 38.593 1.00 16.15 341 LYS A CA 1
ATOM 2538 C C . LYS A 1 318 ? 7.576 59.427 39.306 1.00 15.57 341 LYS A C 1
ATOM 2539 O O . LYS A 1 318 ? 8.790 59.448 39.501 1.00 16.78 341 LYS A O 1
ATOM 2545 N N . ALA A 1 319 ? 6.815 58.392 39.642 1.00 16.36 342 ALA A N 1
ATOM 2546 C CA . ALA A 1 319 ? 7.369 57.219 40.332 1.00 15.72 342 ALA A CA 1
ATOM 2547 C C . ALA A 1 319 ? 8.311 56.417 39.457 1.00 16.03 342 ALA A C 1
ATOM 2548 O O . ALA A 1 319 ? 9.288 55.830 39.948 1.00 16.88 342 ALA A O 1
ATOM 2550 N N . LEU A 1 320 ? 8.075 56.445 38.153 1.00 14.91 343 LEU A N 1
ATOM 2551 C CA . LEU A 1 320 ? 9.006 55.771 37.224 1.00 14.47 343 LEU A CA 1
ATOM 2552 C C . LEU A 1 320 ? 10.406 56.317 37.294 1.00 16.17 343 LEU A C 1
ATOM 2553 O O . LEU A 1 320 ? 11.367 55.593 37.048 1.00 18.44 343 LEU A O 1
ATOM 2558 N N A VAL A 1 321 ? 10.540 57.590 37.642 0.50 16.93 344 VAL A N 1
ATOM 2559 N N B VAL A 1 321 ? 10.523 57.608 37.601 0.50 17.01 344 VAL A N 1
ATOM 2560 C CA A VAL A 1 321 ? 11.874 58.185 37.719 0.50 18.00 344 VAL A CA 1
ATOM 2561 C CA B VAL A 1 321 ? 11.843 58.233 37.732 0.50 18.99 344 VAL A CA 1
ATOM 2562 C C A VAL A 1 321 ? 12.364 58.411 39.162 0.50 18.14 344 VAL A C 1
ATOM 2563 C C B VAL A 1 321 ? 12.374 58.143 39.165 0.50 17.89 344 VAL A C 1
ATOM 2564 O O A VAL A 1 321 ? 13.531 58.775 39.359 0.50 25.48 344 VAL A O 1
ATOM 2565 O O B VAL A 1 321 ? 13.574 57.932 39.359 0.50 24.31 344 VAL A O 1
ATOM 2572 N N . SER A 1 322 ? 11.491 58.238 40.158 1.00 16.34 345 SER A N 1
ATOM 2573 C CA . SER A 1 322 ? 11.927 58.295 41.576 1.00 17.62 345 SER A CA 1
ATOM 2574 C C . SER A 1 322 ? 12.312 56.950 42.167 1.00 16.56 345 SER A C 1
ATOM 2575 O O . SER A 1 322 ? 13.182 56.884 43.041 1.00 19.09 345 SER A O 1
ATOM 2578 N N . GLU A 1 323 ? 11.726 55.878 41.654 1.00 18.05 346 GLU A N 1
ATOM 2579 C CA . GLU A 1 323 ? 12.026 54.543 42.131 1.00 16.84 346 GLU A CA 1
ATOM 2580 C C . GLU A 1 323 ? 13.208 53.969 41.347 1.00 15.62 346 GLU A C 1
ATOM 2581 O O . GLU A 1 323 ? 13.103 53.695 40.157 1.00 20.47 346 GLU A O 1
ATOM 2587 N N . LYS A 1 324 ? 14.301 53.704 42.033 1.00 16.67 347 LYS A N 1
ATOM 2588 C CA . LYS A 1 324 ? 15.549 53.303 41.386 1.00 16.22 347 LYS A CA 1
ATOM 2589 C C . LYS A 1 324 ? 15.829 51.812 41.551 1.00 16.64 347 LYS A C 1
ATOM 2590 O O . LYS A 1 324 ? 15.405 51.195 42.514 1.00 16.32 347 LYS A O 1
ATOM 2596 N N . ASP A 1 325 ? 16.558 51.244 40.591 1.00 16.31 348 ASP A N 1
ATOM 2597 C CA . ASP A 1 325 ? 17.021 49.839 40.659 1.00 16.34 348 ASP A CA 1
ATOM 2598 C C . ASP A 1 325 ? 15.828 48.878 40.785 1.00 16.21 348 ASP A C 1
ATOM 2599 O O . ASP A 1 325 ? 15.702 48.089 41.732 1.00 15.92 348 ASP A O 1
ATOM 2604 N N . ILE A 1 326 ? 14.946 48.960 39.798 1.00 15.85 349 ILE A N 1
ATOM 2605 C CA . ILE A 1 326 ? 13.771 48.077 39.721 1.00 16.06 349 ILE A CA 1
ATOM 2606 C C . ILE A 1 326 ? 14.235 46.747 39.083 1.00 16.61 349 ILE A C 1
ATOM 2607 O O . ILE A 1 326 ? 14.555 46.683 37.898 1.00 17.90 349 ILE A O 1
ATOM 2612 N N . ALA A 1 327 ? 14.236 45.691 39.890 1.00 15.66 350 ALA A N 1
ATOM 2613 C CA . ALA A 1 327 ? 14.740 44.399 39.468 1.00 15.40 350 ALA A CA 1
ATOM 2614 C C . ALA A 1 327 ? 13.712 43.655 38.636 1.00 19.24 350 ALA A C 1
ATOM 2615 O O . ALA A 1 327 ? 12.571 43.542 39.033 1.00 23.32 350 ALA A O 1
ATOM 2617 N N . ALA A 1 328 ? 14.119 43.184 37.461 1.00 17.25 351 ALA A N 1
ATOM 2618 C CA . ALA A 1 328 ? 13.213 42.397 36.589 1.00 15.79 351 ALA A CA 1
ATOM 2619 C C . ALA A 1 328 ? 14.012 41.316 35.883 1.00 15.53 351 ALA A C 1
ATOM 2620 O O . ALA A 1 328 ? 15.237 41.204 36.069 1.00 15.77 351 ALA A O 1
ATOM 2622 N N . SER A 1 329 ? 13.336 40.483 35.110 1.00 15.96 352 SER A N 1
ATOM 2623 C CA . SER A 1 329 ? 14.032 39.341 34.488 1.00 16.50 352 SER A CA 1
ATOM 2624 C C . SER A 1 329 ? 15.057 39.766 33.437 1.00 13.46 352 SER A C 1
ATOM 2625 O O . SER A 1 329 ? 16.077 39.078 33.223 1.00 16.58 352 SER A O 1
ATOM 2628 N N . GLN A 1 330 ? 14.826 40.921 32.797 1.00 15.25 353 GLN A N 1
ATOM 2629 C CA . GLN A 1 330 ? 15.692 41.370 31.696 1.00 15.32 353 GLN A CA 1
ATOM 2630 C C . GLN A 1 330 ? 16.741 42.422 32.065 1.00 15.90 353 GLN A C 1
ATOM 2631 O O . GLN A 1 330 ? 17.536 42.806 31.209 1.00 16.88 353 GLN A O 1
ATOM 2637 N N . GLY A 1 331 ? 16.706 42.906 33.306 1.00 16.24 354 GLY A N 1
ATOM 2638 C CA . GLY A 1 331 ? 17.587 43.979 33.702 1.00 16.74 354 GLY A CA 1
ATOM 2639 C C . GLY A 1 331 ? 17.173 44.625 34.999 1.00 15.60 354 GLY A C 1
ATOM 2640 O O . GLY A 1 331 ? 16.159 44.206 35.603 1.00 17.03 354 GLY A O 1
ATOM 2641 N N . VAL A 1 332 ? 17.928 45.666 35.376 1.00 16.27 355 VAL A N 1
ATOM 2642 C CA . VAL A 1 332 ? 17.652 46.430 36.578 1.00 16.88 355 VAL A CA 1
ATOM 2643 C C . VAL A 1 332 ? 17.416 47.842 36.058 1.00 15.73 355 VAL A C 1
ATOM 2644 O O . VAL A 1 332 ? 18.342 48.468 35.520 1.00 16.15 355 VAL A O 1
ATOM 2648 N N . TYR A 1 333 ? 16.187 48.325 36.213 1.00 17.16 356 TYR A N 1
ATOM 2649 C CA . TYR A 1 333 ? 15.745 49.564 35.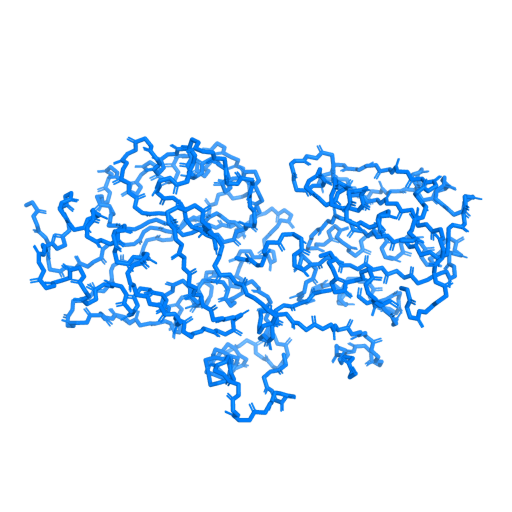567 1.00 16.13 356 TYR A CA 1
ATOM 2650 C C . TYR A 1 333 ? 15.868 50.776 36.506 1.00 14.70 356 TYR A C 1
ATOM 2651 O O . TYR A 1 333 ? 15.386 50.740 37.632 1.00 17.15 356 TYR A O 1
ATOM 2660 N N . SER A 1 334 ? 16.495 51.845 35.992 1.00 15.89 357 SER A N 1
ATOM 2661 C CA . SER A 1 334 ? 16.490 53.138 36.652 1.00 16.76 357 SER A CA 1
ATOM 2662 C C . SER A 1 334 ? 16.242 54.210 35.619 1.00 16.45 357 SER A C 1
ATOM 2663 O O . SER A 1 334 ? 17.150 54.697 34.980 1.00 18.26 357 SER A O 1
ATOM 2666 N N . PHE A 1 335 ? 14.980 54.575 35.436 1.00 16.61 358 PHE A N 1
ATOM 2667 C CA . PHE A 1 335 ? 14.661 55.580 34.454 1.00 16.68 358 PHE A CA 1
ATOM 2668 C C . PHE A 1 335 ? 14.936 56.985 34.977 1.00 18.51 358 PHE A C 1
ATOM 2669 O O . PHE A 1 335 ? 14.873 57.223 36.174 1.00 20.72 358 PHE A O 1
ATOM 2677 N N . THR A 1 336 ? 15.165 57.937 34.066 1.00 16.52 359 THR A N 1
ATOM 2678 C CA . THR A 1 336 ? 15.197 59.337 34.453 1.00 20.17 359 THR A CA 1
ATOM 2679 C C . THR A 1 336 ? 14.286 60.075 33.502 1.00 18.57 359 THR A C 1
ATOM 2680 O O . THR A 1 336 ? 13.739 59.461 32.559 1.00 18.45 359 THR A O 1
ATOM 2684 N N . GLU A 1 337 ? 14.178 61.391 33.705 1.00 22.64 360 GLU A N 1
ATOM 2685 C CA . GLU A 1 337 ? 13.441 62.274 32.810 1.00 24.06 360 GLU A CA 1
ATOM 2686 C C . GLU A 1 337 ? 13.908 62.081 31.356 1.00 20.49 360 GLU A C 1
ATOM 2687 O O . GLU A 1 337 ? 13.122 62.192 30.408 1.00 22.17 360 GLU A O 1
ATOM 2693 N N . THR A 1 338 ? 15.215 61.863 31.190 1.00 20.54 361 THR A N 1
ATOM 2694 C CA . THR A 1 338 ? 15.827 61.806 29.892 1.00 22.59 361 THR A CA 1
ATOM 2695 C C . THR A 1 338 ? 16.208 60.392 29.404 1.00 22.33 361 THR A C 1
ATOM 2696 O O . THR A 1 338 ? 16.287 60.159 28.199 1.00 25.33 361 THR A O 1
ATOM 2700 N N . ASP A 1 339 ? 16.443 59.470 30.338 1.00 19.10 362 ASP A N 1
ATOM 2701 C CA . ASP A 1 339 ? 16.818 58.097 30.027 1.00 18.93 362 ASP A CA 1
ATOM 2702 C C . ASP A 1 339 ? 15.581 57.218 30.199 1.00 16.08 362 ASP A C 1
ATOM 2703 O O . ASP A 1 339 ? 15.219 56.855 31.322 1.00 17.26 362 ASP A O 1
ATOM 2708 N N . ARG A 1 340 ? 14.950 56.882 29.074 1.00 16.08 363 ARG A N 1
ATOM 2709 C CA . ARG A 1 340 ? 13.650 56.227 29.113 1.00 15.89 363 ARG A CA 1
ATOM 2710 C C . ARG A 1 340 ? 13.769 54.732 28.905 1.00 15.29 363 ARG A C 1
ATOM 2711 O O . ARG A 1 340 ? 12.780 54.039 28.803 1.00 14.58 363 ARG A O 1
ATOM 2719 N N . TYR A 1 341 ? 15.003 54.238 28.884 1.00 15.22 364 TYR A N 1
ATOM 2720 C CA . TYR A 1 341 ? 15.286 52.794 28.906 1.00 16.15 364 TYR A CA 1
ATOM 2721 C C . TYR A 1 341 ? 15.833 52.332 30.283 1.00 15.60 364 TYR A C 1
ATOM 2722 O O . TYR A 1 341 ? 15.429 51.310 30.803 1.00 17.98 364 TYR A O 1
ATOM 2731 N N . GLY A 1 342 ? 16.787 53.052 30.851 1.00 18.05 365 GLY A N 1
ATOM 2732 C CA . GLY A 1 342 ? 17.152 52.865 32.234 1.00 16.55 365 GLY A CA 1
ATOM 2733 C C . GLY A 1 342 ? 18.022 51.691 32.572 1.00 17.46 365 GLY A C 1
ATOM 2734 O O . GLY A 1 342 ? 18.006 51.258 33.715 1.00 17.83 365 GLY A O 1
ATOM 2735 N N . LEU A 1 343 ? 18.694 51.134 31.566 1.00 16.70 366 LEU A N 1
ATOM 2736 C CA . LEU A 1 343 ? 19.385 49.872 31.694 1.00 18.83 366 LEU A CA 1
ATOM 2737 C C . LEU A 1 343 ? 20.900 49.995 31.564 1.00 16.69 366 LEU A C 1
ATOM 2738 O O . LEU A 1 343 ? 21.418 50.985 31.018 1.00 18.65 366 LEU A O 1
ATOM 2743 N N . ASP A 1 344 ? 21.569 48.970 32.089 1.00 17.25 367 ASP A N 1
ATOM 2744 C CA . ASP A 1 344 ? 23.015 48.884 32.060 1.00 19.00 367 ASP A CA 1
ATOM 2745 C C . ASP A 1 344 ? 23.455 47.473 31.671 1.00 20.42 367 ASP A C 1
ATOM 2746 O O . ASP A 1 344 ? 22.662 46.698 31.118 1.00 20.13 367 ASP A O 1
ATOM 2751 N N . ASP A 1 345 ? 24.709 47.147 31.920 1.00 25.03 368 ASP A N 1
ATOM 2752 C CA . ASP A 1 345 ? 25.270 45.833 31.580 1.00 24.60 368 ASP A CA 1
ATOM 2753 C C . ASP A 1 345 ? 24.559 44.629 32.170 1.00 22.72 368 ASP A C 1
ATOM 2754 O O . ASP A 1 345 ? 24.660 43.530 31.606 1.00 27.63 368 ASP A O 1
ATOM 2759 N N . ARG A 1 346 ? 23.855 44.808 33.277 1.00 21.60 369 ARG A N 1
ATOM 2760 C CA . ARG A 1 346 ? 23.082 43.729 33.855 1.00 20.49 369 ARG A CA 1
ATOM 2761 C C . ARG A 1 346 ? 21.917 43.298 32.936 1.00 21.83 369 ARG A C 1
ATOM 2762 O O . ARG A 1 346 ? 21.328 42.258 33.203 1.00 23.51 369 ARG A O 1
ATOM 2770 N N . SER A 1 347 ? 21.623 44.064 31.874 1.00 20.18 370 SER A N 1
ATOM 2771 C CA . SER A 1 347 ? 20.493 43.798 31.008 1.00 19.11 370 SER A CA 1
ATOM 2772 C C . SER A 1 347 ? 20.806 42.968 29.790 1.00 20.83 370 SER A C 1
ATOM 2773 O O . SER A 1 347 ? 19.933 42.751 28.968 1.00 19.74 370 SER A O 1
ATOM 2776 N N . ARG A 1 348 ? 22.026 42.485 29.649 1.00 22.04 371 ARG A N 1
ATOM 2777 C CA . ARG A 1 348 ? 22.333 41.654 28.507 1.00 20.88 371 ARG A CA 1
ATOM 2778 C C . ARG A 1 348 ? 23.384 40.593 28.727 1.00 22.84 371 ARG A C 1
ATOM 2779 O O . ARG A 1 348 ? 24.268 40.718 29.539 1.00 23.04 371 ARG A O 1
ATOM 2787 N N . ILE A 1 349 ? 23.223 39.552 27.944 1.00 19.85 372 ILE A N 1
ATOM 2788 C CA . ILE A 1 349 ? 24.206 38.487 27.840 1.00 23.24 372 ILE A CA 1
ATOM 2789 C C . ILE A 1 349 ? 24.383 38.226 26.383 1.00 22.42 372 ILE A C 1
ATOM 2790 O O . ILE A 1 349 ? 23.605 38.708 25.543 1.00 24.56 372 ILE A O 1
ATOM 2795 N N . LEU A 1 350 ? 25.388 37.433 26.064 1.00 26.55 373 LEU A N 1
ATOM 2796 C CA . LEU A 1 350 ? 25.627 37.073 24.698 1.00 21.21 373 LEU A CA 1
ATOM 2797 C C . LEU A 1 350 ? 25.391 35.571 24.582 1.00 23.86 373 LEU A C 1
ATOM 2798 O O . LEU A 1 350 ? 25.888 34.765 25.406 1.00 25.72 373 LEU A O 1
ATOM 2803 N N . LEU A 1 351 ? 24.594 35.201 23.600 1.00 22.42 374 LEU A N 1
ATOM 2804 C CA . LEU A 1 351 ? 24.264 33.774 23.330 1.00 25.43 374 LEU A CA 1
ATOM 2805 C C . LEU A 1 351 ? 24.890 33.298 22.091 1.00 21.44 374 LEU A C 1
ATOM 2806 O O . LEU A 1 351 ? 25.077 34.045 21.101 1.00 25.36 374 LEU A O 1
ATOM 2811 N N . THR A 1 352 ? 25.212 32.006 22.097 1.00 26.51 375 THR A N 1
ATOM 2812 C CA . THR A 1 352 ? 25.466 31.330 20.853 1.00 23.21 375 THR A CA 1
ATOM 2813 C C . THR A 1 352 ? 24.538 30.101 20.778 1.00 25.19 375 THR A C 1
ATOM 2814 O O . THR A 1 352 ? 23.781 29.835 21.703 1.00 28.49 375 THR A O 1
ATOM 2818 N N . VAL A 1 353 ? 24.571 29.411 19.640 1.00 22.95 376 VAL A N 1
ATOM 2819 C CA . VAL A 1 353 ? 23.825 28.170 19.409 1.00 23.39 376 VAL A CA 1
ATOM 2820 C C . VAL A 1 353 ? 24.818 27.034 19.200 1.00 25.71 376 VAL A C 1
ATOM 2821 O O . VAL A 1 353 ? 25.672 27.105 18.303 1.00 26.53 376 VAL A O 1
ATOM 2825 N N . LYS A 1 354 ? 24.733 26.013 20.076 1.00 24.32 377 LYS A N 1
ATOM 2826 C CA . LYS A 1 354 ? 25.528 24.800 19.930 1.00 25.83 377 LYS A CA 1
ATOM 2827 C C . LYS A 1 354 ? 24.619 23.592 20.156 1.00 30.33 377 LYS A C 1
ATOM 2828 O O . LYS A 1 354 ? 23.864 23.563 21.124 1.00 30.48 377 LYS A O 1
ATOM 2834 N N . ASP A 1 355 ? 24.727 22.591 19.286 1.00 28.68 378 ASP A N 1
ATOM 2835 C CA . ASP A 1 355 ? 23.888 21.372 19.357 1.00 30.87 378 ASP A CA 1
ATOM 2836 C C . ASP A 1 355 ? 22.415 21.748 19.415 1.00 32.55 378 ASP A C 1
ATOM 2837 O O . ASP A 1 355 ? 21.612 21.092 20.122 1.00 33.07 378 ASP A O 1
ATOM 2842 N N . GLY A 1 356 ? 22.076 22.812 18.670 1.00 33.39 379 GLY A N 1
ATOM 2843 C CA . GLY A 1 356 ? 20.688 23.198 18.419 1.00 34.41 379 GLY A CA 1
ATOM 2844 C C . GLY A 1 356 ? 20.026 23.927 19.580 1.00 31.88 379 GLY A C 1
ATOM 2845 O O . GLY A 1 356 ? 18.804 24.063 19.592 1.00 37.50 379 GLY A O 1
ATOM 2846 N N . LYS A 1 357 ? 20.828 24.311 20.586 1.00 30.36 380 LYS A N 1
ATOM 2847 C CA . LYS A 1 357 ? 20.367 24.987 21.770 1.00 27.72 380 LYS A CA 1
ATOM 2848 C C . LYS A 1 357 ? 21.196 26.256 22.021 1.00 28.64 380 LYS A C 1
ATOM 2849 O O . LYS A 1 357 ? 22.375 26.334 21.682 1.00 28.39 380 LYS A O 1
ATOM 2855 N N . TYR A 1 358 ? 20.581 27.244 22.625 1.00 28.96 381 TYR A N 1
ATOM 2856 C CA . TYR A 1 358 ? 21.294 28.439 23.073 1.00 29.94 381 TYR A CA 1
ATOM 2857 C C . TYR A 1 358 ? 22.239 28.115 24.226 1.00 29.45 381 TYR A C 1
ATOM 2858 O O . TYR A 1 358 ? 21.860 27.344 25.145 1.00 30.40 381 TYR A O 1
ATOM 2867 N N . VAL A 1 359 ? 23.453 28.680 24.186 1.00 26.05 382 VAL A N 1
ATOM 2868 C CA . VAL A 1 359 ? 24.423 28.607 25.297 1.00 27.72 382 VAL A CA 1
ATOM 2869 C C . VAL A 1 359 ? 24.972 30.018 25.589 1.00 22.50 382 VAL A C 1
ATOM 2870 O O . VAL A 1 359 ? 25.249 30.731 24.668 1.00 28.01 382 VAL A O 1
ATOM 2882 N N . VAL A 1 361 ? 27.686 32.678 26.156 1.00 29.82 384 VAL A N 1
ATOM 2883 C CA . VAL A 1 361 ? 29.137 32.848 25.896 1.00 29.93 384 VAL A CA 1
ATOM 2884 C C . VAL A 1 361 ? 29.740 33.489 27.131 1.00 35.72 384 VAL A C 1
ATOM 2885 O O . VAL A 1 361 ? 29.337 34.598 27.532 1.00 35.95 384 VAL A O 1
ATOM 2889 N N . LYS A 1 362 ? 30.664 32.769 27.747 1.00 34.00 385 LYS A N 1
ATOM 2890 C CA . LYS A 1 362 ? 31.434 33.216 28.903 1.00 43.95 385 LYS A CA 1
ATOM 2891 C C . LYS A 1 362 ? 32.557 34.149 28.450 1.00 45.77 385 LYS A C 1
ATOM 2892 O O . LYS A 1 362 ? 32.393 35.367 28.409 1.00 57.50 385 LYS A O 1
#

CATH classification: 3.40.50.2300 (+1 more: 3.40.50.2300)

InterPro domains:
  IPR028081 Leucine-binding protein domain [PF13458] (30-345)
  IPR028082 Periplasmic binding protein-like I [SSF53822] (29-384)
  IPR051010 Branched-chain amino acid transport protein [PTHR30483] (4-383)

Foldseek 3Di:
DFDLAAEEEEEEACAAQLNLQRVLQVVLVVQFDQAAPNRGYHYHYDYQNPDLVSLLVRLCCCCPVVVHQEYDYREANNQVSSLQNCLVSLHAYEYLYDYPCDPSRLLRYFYPDQLLLVVVVLVVVVPPFQEEEEEEAPDRQSVSNVVSCVPVNVVRYHYDYYYHDHPPDQDPQVRLVVVVVSLGQEYEYRYAALVQLRCLQNNVVVPRDHAYEYDLNHWANSLVNNPPSQAFHKKHFVLVLVPDDPPQLLNVQSCSSQVVCCVVVHPRRDGRNSQSSNLVSLLCSQQQVQLVVPDGRSDSSSSVSSSVSQQVDFQRRGNQATAHAHSPRRHRGDPSRIDMWGADPSDIDHD

Radius of gyration: 19.91 Å; Cα contacts (8 Å, |Δi|>4): 828; chains: 1; bounding box: 54×43×53 Å

Organism: Rhodopseudomonas palustris (strain ATCC BAA-98 / CGA009) (NCBI:txid258594)

Sequence (351 aa):
AETNEEITIGIITVTTTGPAAALGIPERRNALEFVAKKEEIGGHPLKVIVLDDGGDPTTAATTNARRFVTESKADVIGSSVTPPTVAVSNVANEAQVPHIALAPLPITPEERAKWSVAPQPIPIGKVLYEHKKNNNIKTVGYIGYSDSSYGDLWFNDLKKQGEAGLKIVAEER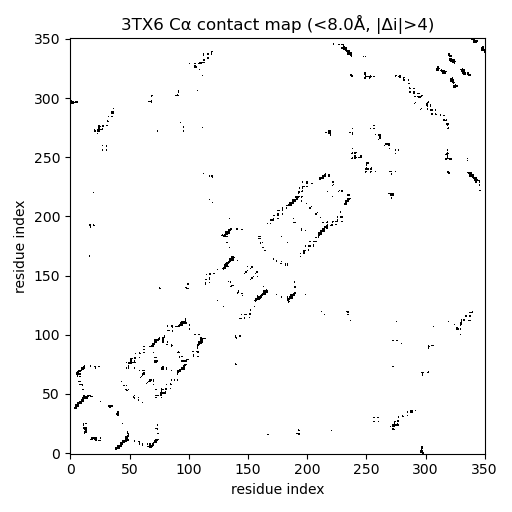FARPDTSVAGQVLLKLVAANPDAILVGASGTAAALPQTSLREERGYKGLIYQTHGAASDDFIRRRIAGKSAEGVLASGPVDPEGQDDSALTKKPGLEELNTAYEAKYGPNSRSQFAAHSFDAFKVLERVVPVALKTAKPGTQEFRREAIIRKALVVSEKDIAASQGVYSFTETDRYGLDDRSRILLTVKDGKYVVK

Secondary structure (DSSP, 8-state):
---SSEEEEEEE--SSTTHHHHHHHHHGGGGS-SEETTEEEEEEEEE-TT-HHHHHHHHHIIIIIS--SB---SSHHHHHHHHHHHHHHT--EE-SS-----HHHHTTEE----TT--HHHHH---S---EEEEEEESSHHHHHHHHHIIIIIT---EEEEEEEE-TT-S--HHHHHHHHHH--SEEEEE--HHHHHHHHHHHHHHT--SEEEE-GGG---HHHHHGGGGTT---B----GGGS-TT-TTHHHHHHHHHHHHHHH-TT---HHHHHHHHHHHHHHHHHHHHHHH--TTSHHHHHHHHHHHHHS--EEETTEEE---SS-SS---GGG-B---EETTEE---

Solvent-accessible surface area: 14189 Å² total

B-factor: mean 24.72, std 11.32, range [9.57, 121.18]